Protein AF-0000000076604082 (afdb_homodimer)

Structure (mmCIF, N/CA/C/O backbone):
data_AF-0000000076604082-model_v1
#
loop_
_entity.id
_entity.type
_entity.pdbx_description
1 polymer 'Transcriptional regulator'
#
loop_
_atom_site.group_PDB
_atom_site.id
_atom_site.type_symbol
_atom_site.label_atom_id
_atom_site.label_alt_id
_atom_site.label_comp_id
_atom_site.label_asym_id
_atom_site.label_entity_id
_atom_site.label_seq_id
_atom_site.pdbx_PDB_ins_code
_atom_site.Cartn_x
_atom_site.Cartn_y
_atom_site.Cartn_z
_atom_site.occupancy
_atom_site.B_iso_or_equiv
_atom_site.auth_seq_id
_atom_site.auth_comp_id
_atom_site.auth_asym_id
_atom_site.auth_atom_id
_atom_site.pdbx_PDB_model_num
ATOM 1 N N . MET A 1 1 ? -18.203 4.098 14.5 1 36.78 1 MET A N 1
ATOM 2 C CA . MET A 1 1 ? -16.797 4.207 14.117 1 36.78 1 MET A CA 1
ATOM 3 C C . MET A 1 1 ? -16.672 4.688 12.68 1 36.78 1 MET A C 1
ATOM 5 O O . MET A 1 1 ? -17.234 4.09 11.766 1 36.78 1 MET A O 1
ATOM 9 N N . SER A 1 2 ? -16.453 6.043 12.383 1 51.03 2 SER A N 1
ATOM 10 C CA . SER A 1 2 ? -16.828 6.836 11.211 1 51.03 2 SER A CA 1
ATOM 11 C C . SER A 1 2 ? -16.391 6.156 9.922 1 51.03 2 SER A C 1
ATOM 13 O O . SER A 1 2 ? -15.391 5.441 9.891 1 51.03 2 SER A O 1
ATOM 15 N N . GLU A 1 3 ? -17.406 5.832 9.008 1 54.16 3 GLU A N 1
ATOM 16 C CA . GLU A 1 3 ? -17.312 5.27 7.664 1 54.16 3 GLU A CA 1
ATOM 17 C C . GLU A 1 3 ? -15.977 5.602 7.02 1 54.16 3 GLU A C 1
ATOM 19 O O . GLU A 1 3 ? -15.367 4.75 6.363 1 54.16 3 GLU A O 1
ATOM 24 N N . SER A 1 4 ? -15.43 6.766 7.344 1 60.53 4 SER A N 1
ATOM 25 C CA . SER A 1 4 ? -14.188 7.238 6.75 1 60.53 4 SER A CA 1
ATOM 26 C C . SER A 1 4 ? -12.984 6.52 7.34 1 60.53 4 SER A C 1
ATOM 28 O O . SER A 1 4 ? -12.078 6.113 6.609 1 60.53 4 SER A O 1
ATOM 30 N N . LEU A 1 5 ? -13.102 6.188 8.664 1 64.19 5 LEU A N 1
ATOM 31 C CA . LEU A 1 5 ? -11.992 5.543 9.359 1 64.19 5 LEU A CA 1
ATOM 32 C C . LEU A 1 5 ? -11.883 4.074 8.953 1 64.19 5 LEU A C 1
ATOM 34 O O . LEU A 1 5 ? -10.773 3.541 8.844 1 64.19 5 LEU A O 1
ATOM 38 N N . ASP A 1 6 ? -13.023 3.584 8.641 1 75.88 6 ASP A N 1
ATOM 39 C CA . ASP A 1 6 ? -13.031 2.184 8.234 1 75.88 6 ASP A CA 1
ATOM 40 C C . ASP A 1 6 ? -12.359 1.998 6.879 1 75.88 6 ASP A C 1
ATOM 42 O O . ASP A 1 6 ? -11.664 1.006 6.656 1 75.88 6 ASP A O 1
ATOM 46 N N . HIS A 1 7 ? -12.461 3.055 6.16 1 87.5 7 HIS A N 1
ATOM 47 C CA . HIS A 1 7 ? -11.852 2.98 4.832 1 87.5 7 HIS A CA 1
ATOM 48 C C . HIS A 1 7 ? -10.336 3.105 4.914 1 87.5 7 HIS A C 1
ATOM 50 O O . HIS A 1 7 ? -9.609 2.414 4.191 1 87.5 7 HIS A O 1
ATOM 56 N N . ILE A 1 8 ? -9.93 3.873 5.918 1 91.56 8 ILE A N 1
ATOM 57 C CA . ILE A 1 8 ? -8.492 4.043 6.094 1 91.56 8 ILE A CA 1
ATOM 58 C C . ILE A 1 8 ? -7.883 2.76 6.652 1 91.56 8 ILE A C 1
ATOM 60 O O . ILE A 1 8 ? -6.844 2.301 6.176 1 91.56 8 ILE A O 1
ATOM 64 N N . GLU A 1 9 ? -8.555 2.25 7.613 1 92.75 9 GLU A N 1
ATOM 65 C CA . GLU A 1 9 ? -8.078 1.021 8.234 1 92.75 9 GLU A CA 1
ATOM 66 C C . GLU A 1 9 ? -8.031 -0.124 7.227 1 92.75 9 GLU A C 1
ATOM 68 O O . GLU A 1 9 ? -7.055 -0.878 7.18 1 92.75 9 GLU A O 1
ATOM 73 N N . ASN A 1 10 ? -9.016 -0.205 6.477 1 92.69 10 ASN A N 1
ATOM 74 C CA . ASN A 1 10 ? -9.07 -1.255 5.465 1 92.69 10 ASN A CA 1
ATOM 75 C C . ASN A 1 10 ? -7.977 -1.083 4.414 1 92.69 10 ASN A C 1
ATOM 77 O O . ASN A 1 10 ? -7.359 -2.061 3.992 1 92.69 10 ASN A O 1
ATOM 81 N N . ALA A 1 11 ? -7.801 0.13 4.02 1 96.25 11 ALA A N 1
ATOM 82 C CA . ALA A 1 11 ? -6.727 0.41 3.07 1 96.25 11 ALA A CA 1
ATOM 83 C C . ALA A 1 11 ? -5.367 0.058 3.662 1 96.25 11 ALA A C 1
ATOM 85 O O . ALA A 1 11 ? -4.543 -0.581 3.002 1 96.25 11 ALA A O 1
ATOM 86 N N . ALA A 1 12 ? -5.207 0.389 4.934 1 96.94 12 ALA A N 1
ATOM 87 C CA . ALA A 1 12 ? -3.932 0.12 5.598 1 96.94 12 ALA A CA 1
ATOM 88 C C . ALA A 1 12 ? -3.664 -1.38 5.68 1 96.94 12 ALA A C 1
ATOM 90 O O . ALA A 1 12 ? -2.531 -1.826 5.48 1 96.94 12 ALA A O 1
ATOM 91 N N . ILE A 1 13 ? -4.652 -2.111 5.922 1 96.06 13 ILE A N 1
ATOM 92 C CA . ILE A 1 13 ? -4.543 -3.562 6.023 1 96.06 13 ILE A CA 1
ATOM 93 C C . ILE A 1 13 ? -4.133 -4.145 4.672 1 96.06 13 ILE A C 1
ATOM 95 O O . ILE A 1 13 ? -3.244 -4.996 4.598 1 96.06 13 ILE A O 1
ATOM 99 N N . THR A 1 14 ? -4.742 -3.674 3.639 1 97.25 14 THR A N 1
ATOM 100 C CA . THR A 1 14 ? -4.43 -4.121 2.285 1 97.25 14 THR A CA 1
ATOM 101 C C . THR A 1 14 ? -2.996 -3.746 1.911 1 97.25 14 THR A C 1
ATOM 103 O O . THR A 1 14 ? -2.244 -4.582 1.402 1 97.25 14 THR A O 1
ATOM 106 N N . LEU A 1 15 ? -2.66 -2.523 2.238 1 98.25 15 LEU A N 1
ATOM 107 C CA . LEU A 1 15 ? -1.312 -2.057 1.937 1 98.25 15 LEU A CA 1
ATOM 108 C C . LEU A 1 15 ? -0.271 -2.865 2.701 1 98.25 15 LEU A C 1
ATOM 110 O O . LEU A 1 15 ? 0.775 -3.217 2.152 1 98.25 15 LEU A O 1
ATOM 114 N N . LYS A 1 16 ? -0.586 -3.176 3.895 1 97.75 16 LYS A N 1
ATOM 115 C CA . LYS A 1 16 ? 0.319 -3.973 4.719 1 97.75 16 LYS A CA 1
ATOM 116 C C . LYS A 1 16 ? 0.535 -5.359 4.117 1 97.75 16 LYS A C 1
ATOM 118 O O . LYS A 1 16 ? 1.668 -5.84 4.043 1 97.75 16 LYS A O 1
ATOM 123 N N . ALA A 1 17 ? -0.48 -5.922 3.725 1 97.69 17 ALA A N 1
ATOM 124 C CA . ALA A 1 17 ? -0.393 -7.258 3.141 1 97.69 17 ALA A CA 1
ATOM 125 C C . ALA A 1 17 ? 0.443 -7.246 1.865 1 97.69 17 ALA A C 1
ATOM 127 O O . ALA A 1 17 ? 1.18 -8.195 1.589 1 97.69 17 ALA A O 1
ATOM 128 N N . LEU A 1 18 ? 0.359 -6.18 1.142 1 97.88 18 LEU A N 1
ATOM 129 C CA . LEU A 1 18 ? 0.968 -6.113 -0.183 1 97.88 18 LEU A CA 1
ATOM 130 C C . LEU A 1 18 ? 2.35 -5.469 -0.115 1 97.88 18 LEU A C 1
ATOM 132 O O . LEU A 1 18 ? 3.047 -5.379 -1.128 1 97.88 18 LEU A O 1
ATOM 136 N N . SER A 1 19 ? 2.74 -5.02 1.082 1 97.88 19 SER A N 1
ATOM 137 C CA . SER A 1 19 ? 4.035 -4.359 1.217 1 97.88 19 SER A CA 1
ATOM 138 C C . SER A 1 19 ? 5.176 -5.367 1.158 1 97.88 19 SER A C 1
ATOM 140 O O . SER A 1 19 ? 6.344 -4.984 1.062 1 97.88 19 SER A O 1
ATOM 142 N N . ASP A 1 20 ? 4.902 -6.594 1.204 1 97.31 20 ASP A N 1
ATOM 143 C CA . ASP A 1 20 ? 5.875 -7.66 0.996 1 97.31 20 ASP A CA 1
ATOM 144 C C . ASP A 1 20 ? 6.086 -7.93 -0.492 1 97.31 20 ASP A C 1
ATOM 146 O O . ASP A 1 20 ? 5.125 -8.141 -1.233 1 97.31 20 ASP A O 1
ATOM 150 N N . LYS A 1 21 ? 7.355 -7.953 -0.852 1 96.19 21 LYS A N 1
ATOM 151 C CA . LYS A 1 21 ? 7.672 -8.078 -2.271 1 96.19 21 LYS A CA 1
ATOM 152 C C . LYS A 1 21 ? 7.129 -9.383 -2.84 1 96.19 21 LYS A C 1
ATOM 154 O O . LYS A 1 21 ? 6.676 -9.43 -3.984 1 96.19 21 LYS A O 1
ATOM 159 N N . THR A 1 22 ? 7.207 -10.383 -2.111 1 96.81 22 THR A N 1
ATOM 160 C CA . THR A 1 22 ? 6.742 -11.688 -2.576 1 96.81 22 THR A CA 1
ATOM 161 C C . THR A 1 22 ? 5.23 -11.688 -2.764 1 96.81 22 THR A C 1
ATOM 163 O O . THR A 1 22 ? 4.727 -12.109 -3.809 1 96.81 22 THR A O 1
ATOM 166 N N . ARG A 1 23 ? 4.523 -11.188 -1.772 1 98.12 23 ARG A N 1
ATOM 167 C CA . ARG A 1 23 ? 3.068 -11.141 -1.871 1 98.12 23 ARG A CA 1
ATOM 168 C C . ARG A 1 23 ? 2.623 -10.211 -2.996 1 98.12 23 ARG A C 1
ATOM 170 O O . ARG A 1 23 ? 1.655 -10.5 -3.701 1 98.12 23 ARG A O 1
ATOM 177 N N . LEU A 1 24 ? 3.309 -9.148 -3.109 1 97.62 24 LEU A N 1
ATOM 178 C CA . LEU A 1 24 ? 2.994 -8.227 -4.199 1 97.62 24 LEU A CA 1
ATOM 179 C C . LEU A 1 24 ? 3.201 -8.898 -5.555 1 97.62 24 LEU A C 1
ATOM 181 O O . LEU A 1 24 ? 2.369 -8.758 -6.453 1 97.62 24 LEU A O 1
ATOM 185 N N . SER A 1 25 ? 4.27 -9.625 -5.68 1 97.12 25 SER A N 1
ATOM 186 C CA . SER A 1 25 ? 4.559 -10.344 -6.918 1 97.12 25 SER A CA 1
ATOM 187 C C . SER A 1 25 ? 3.527 -11.438 -7.176 1 97.12 25 SER A C 1
ATOM 189 O O . SER A 1 25 ? 3.104 -11.648 -8.312 1 97.12 25 SER A O 1
ATOM 191 N N . MET A 1 26 ? 3.137 -12.094 -6.145 1 97.12 26 MET A N 1
ATOM 192 C CA . MET A 1 26 ? 2.133 -13.148 -6.266 1 97.12 26 MET A CA 1
ATOM 193 C C . MET A 1 26 ? 0.82 -12.586 -6.809 1 97.12 26 MET A C 1
ATOM 195 O O . MET A 1 26 ? 0.227 -13.164 -7.723 1 97.12 26 MET A O 1
ATOM 199 N N . VAL A 1 27 ? 0.427 -11.469 -6.23 1 97.5 27 VAL A N 1
ATOM 200 C CA . VAL A 1 27 ? -0.845 -10.898 -6.664 1 97.5 27 VAL A CA 1
ATOM 201 C C . VAL A 1 27 ? -0.702 -10.328 -8.07 1 97.5 27 VAL A C 1
ATOM 203 O O . VAL A 1 27 ? -1.649 -10.359 -8.859 1 97.5 27 VAL A O 1
ATOM 206 N N . ALA A 1 28 ? 0.435 -9.82 -8.383 1 96.88 28 ALA A N 1
ATOM 207 C CA . ALA A 1 28 ? 0.686 -9.352 -9.742 1 96.88 2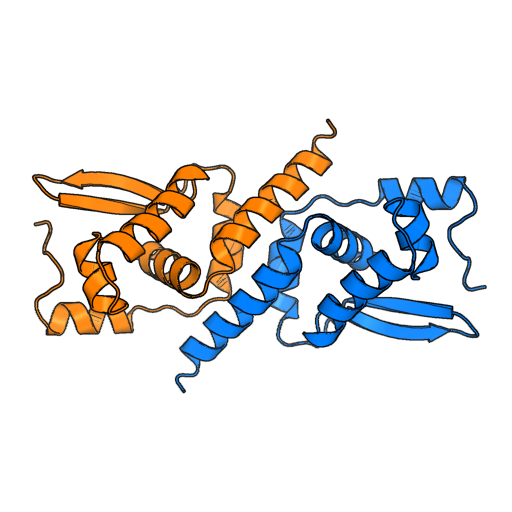8 ALA A CA 1
ATOM 208 C C . ALA A 1 28 ? 0.524 -10.484 -10.75 1 96.88 28 ALA A C 1
ATOM 210 O O . ALA A 1 28 ? -0.074 -10.305 -11.812 1 96.88 28 ALA A O 1
ATOM 211 N N . LEU A 1 29 ? 1.025 -11.594 -10.422 1 96.12 29 LEU A N 1
ATOM 212 C CA . LEU A 1 29 ? 0.9 -12.766 -11.281 1 96.12 29 LEU A CA 1
ATOM 213 C C . LEU A 1 29 ? -0.556 -13.195 -11.406 1 96.12 29 LEU A C 1
ATOM 215 O O . LEU A 1 29 ? -1.023 -13.523 -12.5 1 96.12 29 LEU A O 1
ATOM 219 N N . MET A 1 30 ? -1.265 -13.117 -10.352 1 96.38 30 MET A N 1
ATOM 220 C CA . MET A 1 30 ? -2.639 -13.609 -10.297 1 96.38 30 MET A CA 1
ATOM 221 C C . MET A 1 30 ? -3.59 -12.633 -10.984 1 96.38 30 MET A C 1
ATOM 223 O O . MET A 1 30 ? -4.77 -12.93 -11.172 1 96.38 30 MET A O 1
ATOM 227 N N . GLN A 1 31 ? -3.074 -11.445 -11.273 1 94.75 31 GLN A N 1
ATOM 228 C CA . GLN A 1 31 ? -3.881 -10.508 -12.055 1 94.75 31 GLN A CA 1
ATOM 229 C C . GLN A 1 31 ? -4.285 -11.117 -13.391 1 94.75 31 GLN A C 1
ATOM 231 O O . GLN A 1 31 ? -5.371 -10.836 -13.906 1 94.75 31 GLN A O 1
ATOM 236 N N . HIS A 1 32 ? -3.439 -12.016 -13.891 1 93.69 32 HIS A N 1
ATOM 237 C CA . HIS A 1 32 ? -3.682 -12.516 -15.242 1 93.69 32 HIS A CA 1
ATOM 238 C C . HIS A 1 32 ? -3.693 -14.039 -15.266 1 93.69 32 HIS A C 1
ATOM 240 O O . HIS A 1 32 ? -3.924 -14.648 -16.312 1 93.69 32 HIS A O 1
ATOM 246 N N . HIS A 1 33 ? -3.471 -14.609 -14.156 1 93.5 33 HIS A N 1
ATOM 247 C CA . HIS A 1 33 ? -3.363 -16.062 -14.117 1 93.5 33 HIS A CA 1
ATOM 248 C C . HIS A 1 33 ? -3.986 -16.625 -12.844 1 93.5 33 HIS A C 1
ATOM 250 O O . HIS A 1 33 ? -4.086 -15.93 -11.828 1 93.5 33 HIS A O 1
ATOM 256 N N . GLU A 1 34 ? -4.469 -17.812 -12.969 1 94.38 34 GLU A N 1
ATOM 257 C CA . GLU A 1 34 ? -4.691 -18.656 -11.789 1 94.38 34 GLU A CA 1
ATOM 258 C C . GLU A 1 34 ? -3.469 -19.516 -11.484 1 94.38 34 GLU A C 1
ATOM 260 O O . GLU A 1 34 ? -2.822 -20.031 -12.398 1 94.38 34 GLU A O 1
ATOM 265 N N . CYS A 1 35 ? -3.143 -19.578 -10.172 1 94.31 35 CYS A N 1
ATOM 266 C CA . CYS A 1 35 ? -1.888 -20.234 -9.844 1 94.31 35 CYS A CA 1
ATOM 267 C C . CYS A 1 35 ? -2.072 -21.203 -8.672 1 94.31 35 CYS A C 1
ATOM 269 O O . CYS A 1 35 ? -2.898 -20.969 -7.793 1 94.31 35 CYS A O 1
ATOM 271 N N . CYS A 1 36 ? -1.299 -22.281 -8.727 1 92.94 36 CYS A N 1
ATOM 272 C CA . CYS A 1 36 ? -1.289 -23.188 -7.59 1 92.94 36 CYS A CA 1
ATOM 273 C C . CYS A 1 36 ? -0.047 -22.969 -6.73 1 92.94 36 CYS A C 1
ATOM 275 O O . CYS A 1 36 ? 0.897 -22.297 -7.156 1 92.94 36 CYS A O 1
ATOM 277 N N . VAL A 1 37 ? -0.072 -23.547 -5.551 1 93.88 37 VAL A N 1
ATOM 278 C CA . VAL A 1 37 ? 1.009 -23.375 -4.586 1 93.88 37 VAL A CA 1
ATOM 279 C C . VAL A 1 37 ? 2.328 -23.828 -5.199 1 93.88 37 VAL A C 1
ATOM 281 O O . VAL A 1 37 ? 3.357 -23.172 -5.047 1 93.88 37 VAL A O 1
ATOM 284 N N . CYS A 1 38 ? 2.332 -24.938 -5.941 1 91.69 38 CYS A N 1
ATOM 285 C CA . CYS A 1 38 ? 3.551 -25.516 -6.5 1 91.69 38 CYS A CA 1
ATOM 286 C C . CYS A 1 38 ? 4.184 -24.578 -7.52 1 91.69 38 CYS A C 1
ATOM 288 O O . CYS A 1 38 ? 5.41 -24.516 -7.641 1 91.69 38 CYS A O 1
ATOM 290 N N . GLU A 1 39 ? 3.357 -23.891 -8.273 1 93.31 39 GLU A N 1
ATOM 291 C CA . GLU A 1 39 ? 3.883 -22.922 -9.227 1 93.31 39 GLU A CA 1
ATOM 292 C C . GLU A 1 39 ? 4.605 -21.781 -8.516 1 93.31 39 GLU A C 1
ATOM 294 O O . GLU A 1 39 ? 5.68 -21.359 -8.953 1 93.31 39 GLU A O 1
ATOM 299 N N . PHE A 1 40 ? 4.051 -21.328 -7.426 1 95.38 40 PHE A N 1
ATOM 300 C CA . PHE A 1 40 ? 4.68 -20.25 -6.672 1 95.38 40 PHE A CA 1
ATOM 301 C C . PHE A 1 40 ? 5.996 -20.703 -6.059 1 95.38 40 PHE A C 1
ATOM 303 O O . PHE A 1 40 ? 6.969 -19.953 -6.012 1 95.38 40 PHE A O 1
ATOM 310 N N . VAL A 1 41 ? 6.039 -21.938 -5.57 1 95.38 41 VAL A N 1
ATOM 311 C CA . VAL A 1 41 ? 7.254 -22.516 -4.996 1 95.38 41 VAL A CA 1
ATOM 312 C C . VAL A 1 41 ? 8.375 -22.469 -6.031 1 95.38 41 VAL A C 1
ATOM 314 O O . VAL A 1 41 ? 9.508 -22.078 -5.719 1 95.38 41 VAL A O 1
ATOM 317 N N . GLU A 1 42 ? 8.016 -22.828 -7.23 1 93.5 42 GLU A N 1
ATOM 318 C CA . GLU A 1 42 ? 9 -22.859 -8.305 1 93.5 42 GLU A CA 1
ATOM 319 C C . GLU A 1 42 ? 9.414 -21.453 -8.719 1 93.5 42 GLU A C 1
ATOM 321 O O . GLU A 1 42 ? 10.594 -21.188 -8.945 1 93.5 42 GLU A O 1
ATOM 326 N N . ILE A 1 43 ? 8.453 -20.594 -8.844 1 93.44 43 ILE A N 1
ATOM 327 C CA . ILE A 1 43 ? 8.695 -19.234 -9.328 1 93.44 43 ILE A CA 1
ATOM 328 C C . ILE A 1 43 ? 9.555 -18.469 -8.328 1 93.44 43 ILE A C 1
ATOM 330 O O . ILE A 1 43 ? 10.492 -17.766 -8.711 1 93.44 43 ILE A O 1
ATOM 334 N N . PHE A 1 44 ? 9.266 -18.609 -7.027 1 95.19 44 PHE A N 1
ATOM 335 C CA . PHE A 1 44 ? 9.898 -17.766 -6.023 1 95.19 44 PHE A CA 1
ATOM 336 C C . PHE A 1 44 ? 11.016 -18.516 -5.312 1 95.19 44 PHE A C 1
ATOM 338 O O . PHE A 1 44 ? 11.727 -17.938 -4.48 1 95.19 44 PHE A O 1
ATOM 345 N N . LYS A 1 45 ? 11.172 -19.766 -5.625 1 95.75 45 LYS A N 1
ATOM 346 C CA . LYS A 1 45 ? 12.227 -20.594 -5.047 1 95.75 45 LYS A CA 1
ATOM 347 C C . LYS A 1 45 ? 12.18 -20.562 -3.521 1 95.75 45 LYS A C 1
ATOM 349 O O . LYS A 1 45 ? 13.203 -20.375 -2.869 1 95.75 45 LYS A O 1
ATOM 354 N N . MET A 1 46 ? 11.008 -20.641 -3.027 1 96.94 46 MET A N 1
ATOM 355 C CA . MET A 1 46 ? 10.734 -20.688 -1.593 1 96.94 46 MET A CA 1
ATOM 356 C C . MET A 1 46 ? 10.102 -22.016 -1.199 1 96.94 46 MET A C 1
ATOM 358 O O . MET A 1 46 ? 9.594 -22.734 -2.055 1 96.94 46 MET A O 1
ATOM 362 N N . SER A 1 47 ? 10.164 -22.297 0.076 1 97.31 47 SER A N 1
ATOM 363 C CA . SER A 1 47 ? 9.547 -23.531 0.551 1 97.31 47 SER A CA 1
ATOM 364 C C . SER A 1 47 ? 8.031 -23.453 0.446 1 97.31 47 SER A C 1
ATOM 366 O O . SER A 1 47 ? 7.449 -22.375 0.432 1 97.31 47 SER A O 1
ATOM 368 N N . GLN A 1 48 ? 7.426 -24.609 0.379 1 96 48 GLN A N 1
ATOM 369 C CA . GLN A 1 48 ? 5.969 -24.688 0.31 1 96 48 GLN A CA 1
ATOM 370 C C . GLN A 1 48 ? 5.324 -24.094 1.553 1 96 48 GLN A C 1
ATOM 372 O O . GLN A 1 48 ? 4.344 -23.344 1.452 1 96 48 GLN A O 1
ATOM 377 N N . PRO A 1 49 ? 5.863 -24.391 2.723 1 97.69 49 PRO A N 1
ATOM 378 C CA . PRO A 1 49 ? 5.27 -23.75 3.9 1 97.69 49 PRO A CA 1
ATOM 379 C C . PRO A 1 49 ? 5.324 -22.219 3.832 1 97.69 49 PRO A C 1
ATOM 381 O O . PRO A 1 49 ? 4.367 -21.547 4.223 1 97.69 49 PRO A O 1
ATOM 384 N N . SER A 1 50 ? 6.41 -21.656 3.393 1 97.81 50 SER A N 1
ATOM 385 C CA . SER A 1 50 ? 6.559 -20.203 3.266 1 97.81 50 SER A CA 1
ATOM 386 C C . SER A 1 50 ? 5.547 -19.625 2.283 1 97.81 50 SER A C 1
ATOM 388 O O . SER A 1 50 ? 4.871 -18.641 2.584 1 97.81 50 SER A O 1
ATOM 390 N N . ILE A 1 51 ? 5.441 -20.234 1.184 1 97.75 51 ILE A N 1
ATOM 391 C CA . ILE A 1 51 ? 4.492 -19.812 0.162 1 97.75 51 ILE A CA 1
ATOM 392 C C . ILE A 1 51 ? 3.068 -19.906 0.71 1 97.75 51 ILE A C 1
ATOM 394 O O . ILE A 1 51 ? 2.262 -18.984 0.515 1 97.75 51 ILE A O 1
ATOM 398 N N . SER A 1 52 ? 2.764 -20.984 1.37 1 97 52 SER A N 1
ATOM 399 C CA . SER A 1 52 ? 1.436 -21.172 1.943 1 97 52 SER A CA 1
ATOM 400 C C . SER A 1 52 ? 1.11 -20.062 2.953 1 97 52 SER A C 1
ATOM 402 O O . SER A 1 52 ? -0.029 -19.609 3.025 1 97 52 SER A O 1
ATOM 404 N N . GLN A 1 53 ? 2.078 -19.719 3.66 1 97.81 53 GLN A N 1
ATOM 405 C CA . GLN A 1 53 ? 1.897 -18.656 4.641 1 97.81 53 GLN A CA 1
ATOM 406 C C . GLN A 1 53 ? 1.543 -17.328 3.957 1 97.81 53 GLN A C 1
ATOM 408 O O . GLN A 1 53 ? 0.646 -16.609 4.406 1 97.81 53 GLN A O 1
ATOM 413 N N . HIS A 1 54 ? 2.275 -16.953 2.91 1 98.38 54 HIS A N 1
ATOM 414 C CA . HIS A 1 54 ? 1.968 -15.758 2.141 1 98.38 54 HIS A CA 1
ATOM 415 C C . HIS A 1 54 ? 0.544 -15.797 1.598 1 98.38 54 HIS A C 1
ATOM 417 O O . HIS A 1 54 ? -0.199 -14.82 1.712 1 98.38 54 HIS A O 1
ATOM 423 N N . LEU A 1 55 ? 0.205 -16.922 1.041 1 98 55 LEU A N 1
ATOM 424 C CA . LEU A 1 55 ? -1.115 -17.078 0.442 1 98 55 LEU A CA 1
ATOM 425 C C . LEU A 1 55 ? -2.207 -17.016 1.504 1 98 55 LEU A C 1
ATOM 427 O O . LEU A 1 55 ? -3.27 -16.438 1.269 1 98 55 LEU A O 1
ATOM 431 N N . ARG A 1 56 ? -1.938 -17.609 2.609 1 97.88 56 ARG A N 1
ATOM 432 C CA . ARG A 1 56 ? -2.891 -17.547 3.713 1 97.88 56 ARG A CA 1
ATOM 433 C C . ARG A 1 56 ? -3.125 -16.094 4.145 1 97.88 56 ARG A C 1
ATOM 435 O O . ARG A 1 56 ? -4.266 -15.688 4.371 1 97.88 56 ARG A O 1
ATOM 442 N N . LYS A 1 57 ? -2.139 -15.328 4.27 1 98 57 LYS A N 1
ATOM 443 C CA . LYS A 1 57 ? -2.242 -13.922 4.66 1 98 57 LYS A CA 1
ATOM 444 C C . LYS A 1 57 ? -3.1 -13.141 3.666 1 98 57 LYS A C 1
ATOM 446 O O . LYS A 1 57 ? -3.91 -12.305 4.062 1 98 57 LYS A O 1
ATOM 451 N N . LEU A 1 58 ? -2.914 -13.391 2.393 1 98.19 58 LEU A N 1
ATOM 452 C CA . LEU A 1 58 ? -3.686 -12.734 1.343 1 98.19 58 LEU A CA 1
ATOM 453 C C . LEU A 1 58 ? -5.141 -13.18 1.378 1 98.19 58 LEU A C 1
ATOM 455 O O . LEU A 1 58 ? -6.051 -12.367 1.202 1 98.19 58 LEU A O 1
ATOM 459 N N . LYS A 1 59 ? -5.297 -14.453 1.634 1 97.56 59 LYS A N 1
ATOM 460 C CA . LYS A 1 59 ? -6.641 -15.023 1.684 1 97.56 59 LYS A CA 1
ATOM 461 C C . LYS A 1 59 ? -7.41 -14.508 2.898 1 97.56 59 LYS A C 1
ATOM 463 O O . LYS A 1 59 ? -8.594 -14.188 2.797 1 97.56 59 LYS A O 1
ATOM 468 N N . ASP A 1 60 ? -6.758 -14.391 4.023 1 97.12 60 ASP A N 1
ATOM 469 C CA . ASP A 1 60 ? -7.375 -13.984 5.285 1 97.12 60 ASP A CA 1
ATOM 470 C C . ASP A 1 60 ? -7.988 -12.594 5.176 1 97.12 60 ASP A C 1
ATOM 472 O O . ASP A 1 60 ? -9 -12.305 5.82 1 97.12 60 ASP A O 1
ATOM 476 N N . ILE A 1 61 ? -7.438 -11.758 4.355 1 96.06 61 ILE A N 1
ATOM 477 C CA . ILE A 1 61 ? -7.957 -10.398 4.266 1 96.06 61 ILE A CA 1
ATOM 478 C C . ILE A 1 61 ? -8.852 -10.266 3.035 1 96.06 61 ILE A C 1
ATOM 480 O O . ILE A 1 61 ? -9.281 -9.164 2.686 1 96.06 61 ILE A O 1
ATOM 484 N N . GLY A 1 62 ? -8.969 -11.32 2.303 1 96.5 62 GLY A N 1
ATOM 485 C CA . GLY A 1 62 ? -9.969 -11.383 1.25 1 96.5 62 GLY A CA 1
ATOM 486 C C . GLY A 1 62 ? -9.438 -10.961 -0.106 1 96.5 62 GLY A C 1
ATOM 487 O O . GLY A 1 62 ? -10.211 -10.695 -1.028 1 96.5 62 GLY A O 1
ATOM 488 N N . LEU A 1 63 ? -8.172 -10.867 -0.322 1 97.38 63 LEU A N 1
ATOM 489 C CA . LEU A 1 63 ? -7.605 -10.422 -1.589 1 97.38 63 LEU A CA 1
ATOM 490 C C . LEU A 1 63 ? -7.574 -11.555 -2.605 1 97.38 63 LEU A C 1
ATOM 492 O O . LEU A 1 63 ? -7.691 -11.32 -3.811 1 97.38 63 LEU A O 1
ATOM 496 N N . VAL A 1 64 ? -7.387 -12.789 -2.084 1 98 64 VAL A N 1
ATOM 497 C CA . VAL A 1 64 ? -7.324 -13.93 -2.984 1 98 64 VAL A CA 1
ATOM 498 C C . VAL A 1 64 ? -8.336 -14.992 -2.543 1 98 64 VAL A C 1
ATOM 500 O O . VAL A 1 64 ? -8.766 -15 -1.387 1 98 64 VAL A O 1
ATOM 503 N N . LYS A 1 65 ? -8.734 -15.742 -3.438 1 97.44 65 LYS A N 1
ATOM 504 C CA . LYS A 1 65 ? -9.617 -16.875 -3.17 1 97.44 65 LYS A CA 1
ATOM 505 C C . LYS A 1 65 ? -9 -18.188 -3.672 1 97.44 65 LYS A C 1
ATOM 507 O O . LYS A 1 65 ? -8.109 -18.172 -4.527 1 97.44 65 LYS A O 1
ATOM 512 N N . GLU A 1 66 ? -9.422 -19.219 -3.037 1 95.62 66 GLU A N 1
ATOM 513 C CA . GLU A 1 66 ? -8.953 -20.531 -3.426 1 95.62 66 GLU A CA 1
ATOM 514 C C . GLU A 1 66 ? -10.086 -21.391 -3.988 1 95.62 66 GLU A C 1
ATOM 516 O O . GLU A 1 66 ? -11.242 -21.25 -3.57 1 95.62 66 GLU A O 1
ATOM 521 N N . SER A 1 67 ? -9.812 -22.109 -5.008 1 94.38 67 SER A N 1
ATOM 522 C CA . SER A 1 67 ? -10.734 -23.078 -5.586 1 94.38 67 SER A CA 1
ATOM 523 C C . SER A 1 67 ? -10.047 -24.422 -5.801 1 94.38 67 SER A C 1
ATOM 525 O O . SER A 1 67 ? -8.828 -24.484 -5.953 1 94.38 67 SER A O 1
ATOM 527 N N . ARG A 1 68 ? -10.906 -25.438 -5.738 1 92.5 68 ARG A N 1
ATOM 528 C CA . ARG A 1 68 ? -10.367 -26.781 -5.918 1 92.5 68 ARG A CA 1
ATOM 529 C C . ARG A 1 68 ? -10.641 -27.297 -7.324 1 92.5 68 ARG A C 1
ATOM 531 O O . ARG A 1 68 ? -11.758 -27.172 -7.832 1 92.5 68 ARG A O 1
ATOM 538 N N . ARG A 1 69 ? -9.594 -27.719 -7.902 1 87.88 69 ARG A N 1
ATOM 539 C CA . ARG A 1 69 ? -9.656 -28.406 -9.188 1 87.88 69 ARG A CA 1
ATOM 540 C C . ARG A 1 69 ? -8.992 -29.781 -9.117 1 87.88 69 ARG A C 1
ATOM 542 O O . ARG A 1 69 ? -7.777 -29.891 -9.281 1 87.88 69 ARG A O 1
ATOM 549 N N . GLY A 1 70 ? -9.961 -30.797 -9.008 1 88.06 70 GLY A N 1
ATOM 550 C CA . GLY A 1 70 ? -9.375 -32.094 -8.734 1 88.06 70 GLY A CA 1
ATOM 551 C C . GLY A 1 70 ? -8.594 -32.125 -7.43 1 88.06 70 GLY A C 1
ATOM 552 O O . GLY A 1 70 ? -9.141 -31.828 -6.367 1 88.06 70 GLY A O 1
ATOM 553 N N . GLN A 1 71 ? -7.355 -32.5 -7.504 1 85.5 71 GLN A N 1
ATOM 554 C CA . GLN A 1 71 ? -6.523 -32.562 -6.309 1 85.5 71 GLN A CA 1
ATOM 555 C C . GLN A 1 71 ? -5.762 -31.266 -6.07 1 85.5 71 GLN A C 1
ATOM 557 O O . GLN A 1 71 ? -5.051 -31.141 -5.074 1 85.5 71 GLN A O 1
ATOM 562 N N . TRP A 1 72 ? -5.953 -30.328 -6.93 1 88.12 72 TRP A N 1
ATOM 563 C CA . TRP A 1 72 ? -5.145 -29.109 -6.871 1 88.12 72 TRP A CA 1
ATOM 564 C C . TRP A 1 72 ? -5.949 -27.953 -6.281 1 88.12 72 TRP A C 1
ATOM 566 O O . TRP A 1 72 ? -7.141 -27.812 -6.562 1 88.12 72 TRP A O 1
ATOM 576 N N . ILE A 1 73 ? -5.223 -27.25 -5.492 1 92.44 73 ILE A N 1
ATOM 577 C CA . ILE A 1 73 ? -5.777 -26 -4.984 1 92.44 73 ILE A CA 1
ATOM 578 C C . ILE A 1 73 ? -5.293 -24.828 -5.836 1 92.44 73 ILE A C 1
ATOM 580 O O . ILE A 1 73 ? -4.086 -24.609 -5.973 1 92.44 73 ILE A O 1
ATOM 584 N N . ILE A 1 74 ? -6.285 -24.094 -6.395 1 95.25 74 ILE A N 1
ATOM 585 C CA . ILE A 1 74 ? -5.977 -23.016 -7.32 1 95.25 74 ILE A CA 1
ATOM 586 C C . ILE A 1 74 ? -6.32 -21.672 -6.68 1 95.25 74 ILE A C 1
ATOM 588 O O . ILE A 1 74 ? -7.383 -21.516 -6.066 1 95.25 74 ILE A O 1
ATOM 592 N N . TYR A 1 75 ? -5.359 -20.734 -6.824 1 97.06 75 TYR A N 1
ATOM 593 C CA . TYR A 1 75 ? -5.551 -19.406 -6.27 1 97.06 75 TYR A CA 1
ATOM 594 C C . TYR A 1 75 ? -5.785 -18.375 -7.375 1 97.06 75 TYR A C 1
ATOM 596 O O . TYR A 1 75 ? -5.164 -18.453 -8.438 1 97.06 75 TYR A O 1
ATOM 604 N N . SER A 1 76 ? -6.652 -17.453 -7.07 1 97.38 76 SER A N 1
ATOM 605 C CA . SER A 1 76 ? -6.941 -16.312 -7.949 1 97.38 76 SER A CA 1
ATOM 606 C C . SER A 1 76 ? -7.316 -15.078 -7.152 1 97.38 76 SER A C 1
ATOM 608 O O . SER A 1 76 ? -7.551 -15.156 -5.945 1 97.38 76 SER A O 1
ATOM 610 N N . LEU A 1 77 ? -7.316 -13.914 -7.824 1 97.62 77 LEU A N 1
ATOM 611 C CA . LEU A 1 77 ? -7.734 -12.688 -7.145 1 97.62 77 LEU A CA 1
ATOM 612 C C . LEU A 1 77 ? -9.227 -12.719 -6.84 1 97.62 77 LEU A C 1
ATOM 614 O O . LEU A 1 77 ? -10.016 -13.258 -7.621 1 97.62 77 LEU A O 1
ATOM 618 N N . ASN A 1 78 ? -9.523 -12.234 -5.707 1 97.5 78 ASN A N 1
ATOM 619 C CA . ASN A 1 78 ? -10.922 -12.078 -5.336 1 97.5 78 ASN A CA 1
ATOM 620 C C . ASN A 1 78 ? -11.492 -10.758 -5.848 1 97.5 78 ASN A C 1
ATOM 622 O O . ASN A 1 78 ? -11.492 -9.758 -5.133 1 97.5 78 ASN A O 1
ATOM 626 N N . ASP A 1 79 ? -12.094 -10.75 -7.008 1 94.75 79 ASP A N 1
ATOM 627 C CA . ASP A 1 79 ? -12.508 -9.523 -7.68 1 94.75 79 ASP A CA 1
ATOM 628 C C . ASP A 1 79 ? -13.859 -9.039 -7.172 1 94.75 79 ASP A C 1
ATOM 630 O O . ASP A 1 79 ? -14.375 -8.016 -7.621 1 94.75 79 ASP A O 1
ATOM 634 N N . GLN A 1 80 ? -14.414 -9.734 -6.219 1 94.94 80 GLN A N 1
ATOM 635 C CA . GLN A 1 80 ? -15.703 -9.352 -5.648 1 94.94 80 GLN A CA 1
ATOM 636 C C . GLN A 1 80 ? -15.531 -8.703 -4.281 1 94.94 80 GLN A C 1
ATOM 638 O O . GLN A 1 80 ? -16.5 -8.234 -3.682 1 94.94 80 GLN A O 1
ATOM 643 N N . HIS A 1 81 ? -14.359 -8.703 -3.857 1 93.31 81 HIS A N 1
ATOM 644 C CA . HIS A 1 81 ? -14.086 -8.172 -2.525 1 93.31 81 HIS A CA 1
ATOM 645 C C . HIS A 1 81 ? -13.984 -6.652 -2.547 1 93.31 81 HIS A C 1
ATOM 647 O O . HIS A 1 81 ? -13.578 -6.066 -3.555 1 93.31 81 HIS A O 1
ATOM 653 N N . ASP A 1 82 ? -14.312 -6.016 -1.416 1 92.94 82 ASP A N 1
ATOM 654 C CA . ASP A 1 82 ? -14.32 -4.562 -1.277 1 92.94 82 ASP A CA 1
ATOM 655 C C . ASP A 1 82 ? -12.93 -3.977 -1.492 1 92.94 82 ASP A C 1
ATOM 657 O O . ASP A 1 82 ? -12.789 -2.805 -1.85 1 92.94 82 ASP A O 1
ATOM 661 N N . HIS A 1 83 ? -11.914 -4.824 -1.346 1 92.94 83 HIS A N 1
ATOM 662 C CA . HIS A 1 83 ? -10.539 -4.352 -1.462 1 92.94 83 HIS A CA 1
ATOM 663 C C . HIS A 1 83 ? -10.062 -4.383 -2.91 1 92.94 83 HIS A C 1
ATOM 665 O O . HIS A 1 83 ? -9 -3.842 -3.234 1 92.94 83 HIS A O 1
ATOM 671 N N . TYR A 1 84 ? -10.867 -4.934 -3.75 1 95.81 84 TYR A N 1
ATOM 672 C CA . TYR A 1 84 ? -10.398 -5.223 -5.102 1 95.81 84 TYR A CA 1
ATOM 673 C C . TYR A 1 84 ? -10.102 -3.936 -5.863 1 95.81 84 TYR A C 1
ATOM 675 O O . TYR A 1 84 ? -9.102 -3.848 -6.582 1 95.81 84 TYR A O 1
ATOM 683 N N . PRO A 1 85 ? -10.906 -2.908 -5.707 1 96.19 85 PRO A N 1
ATOM 684 C CA . PRO A 1 85 ? -10.586 -1.682 -6.441 1 96.19 85 PRO A CA 1
ATOM 685 C C . PRO A 1 85 ? -9.234 -1.094 -6.047 1 96.19 85 PRO A C 1
ATOM 687 O O . PRO A 1 85 ? -8.477 -0.64 -6.91 1 96.19 85 PRO A O 1
ATOM 690 N N . LEU A 1 86 ? -8.914 -1.072 -4.801 1 96.81 86 LEU A N 1
ATOM 691 C CA . LEU A 1 86 ? -7.609 -0.606 -4.336 1 96.81 86 LEU A CA 1
ATOM 692 C C . LEU A 1 86 ? -6.492 -1.506 -4.855 1 96.81 86 LEU A C 1
ATOM 694 O O . LEU A 1 86 ? -5.477 -1.016 -5.352 1 96.81 86 LEU A O 1
ATOM 698 N N . LEU A 1 87 ? -6.695 -2.777 -4.77 1 97.12 87 LEU A N 1
ATOM 699 C CA . LEU A 1 87 ? -5.727 -3.74 -5.281 1 97.12 87 LEU A CA 1
ATOM 700 C C . LEU A 1 87 ? -5.438 -3.486 -6.754 1 97.12 87 LEU A C 1
ATOM 702 O O . LEU A 1 87 ? -4.273 -3.445 -7.168 1 97.12 87 LEU A O 1
ATOM 706 N N . LYS A 1 88 ? -6.531 -3.328 -7.473 1 96.5 88 LYS A N 1
ATOM 707 C CA . LYS A 1 88 ? -6.406 -3.107 -8.914 1 96.5 88 LYS A CA 1
ATOM 708 C C . LYS A 1 88 ? -5.609 -1.841 -9.203 1 96.5 88 LYS A C 1
ATOM 710 O O . LYS A 1 88 ? -4.77 -1.825 -10.109 1 96.5 88 LYS A O 1
ATOM 715 N N . SER A 1 89 ? -5.875 -0.803 -8.492 1 96.81 89 SER A N 1
ATOM 716 C CA . SER A 1 89 ? -5.148 0.453 -8.656 1 96.81 89 SER A CA 1
ATOM 717 C C . SER A 1 89 ? -3.66 0.272 -8.375 1 96.81 89 SER A C 1
ATOM 719 O O . SER A 1 89 ? -2.816 0.791 -9.109 1 96.81 89 SER A O 1
ATOM 721 N N . ILE A 1 90 ? -3.344 -0.464 -7.363 1 96.62 90 ILE A N 1
ATOM 722 C CA . ILE A 1 90 ? -1.954 -0.719 -7 1 96.62 90 ILE A CA 1
ATOM 723 C C . ILE A 1 90 ? -1.271 -1.521 -8.102 1 96.62 90 ILE A C 1
ATOM 725 O O . ILE A 1 90 ? -0.163 -1.187 -8.531 1 96.62 90 ILE A O 1
ATOM 729 N N . LEU A 1 91 ? -1.967 -2.52 -8.617 1 95.94 91 LEU A N 1
ATOM 730 C CA . LEU A 1 91 ? -1.396 -3.434 -9.602 1 95.94 91 LEU A CA 1
ATOM 731 C C . LEU A 1 91 ? -1.147 -2.721 -10.93 1 95.94 91 LEU A C 1
ATOM 733 O O . LEU A 1 91 ? -0.329 -3.168 -11.734 1 95.94 91 LEU A O 1
ATOM 737 N N . SER A 1 92 ? -1.829 -1.633 -11.094 1 95.25 92 SER A N 1
ATOM 738 C CA . SER A 1 92 ? -1.623 -0.862 -12.312 1 95.25 92 SER A CA 1
ATOM 739 C C . SER A 1 92 ? -0.253 -0.192 -12.32 1 95.25 92 SER A C 1
ATOM 741 O O . SER A 1 92 ? 0.202 0.293 -13.359 1 95.25 92 SER A O 1
ATOM 743 N N . HIS A 1 93 ? 0.401 -0.203 -11.242 1 94.38 93 HIS A N 1
ATOM 744 C CA . HIS A 1 93 ? 1.713 0.427 -11.148 1 94.38 93 HIS A CA 1
ATOM 745 C C . HIS A 1 93 ? 2.812 -0.614 -10.969 1 94.38 93 HIS A C 1
ATOM 747 O O . HIS A 1 93 ? 3.955 -0.269 -10.656 1 94.38 93 HIS A O 1
ATOM 753 N N . VAL A 1 94 ? 2.498 -1.854 -11.07 1 93.5 94 VAL A N 1
ATOM 754 C CA . VAL A 1 94 ? 3.451 -2.955 -10.961 1 93.5 94 VAL A CA 1
ATOM 755 C C . VAL A 1 94 ? 3.582 -3.658 -12.305 1 93.5 94 VAL A C 1
ATOM 757 O O . VAL A 1 94 ? 2.596 -3.822 -13.031 1 93.5 94 VAL A O 1
ATOM 760 N N . PRO A 1 95 ? 4.781 -4.027 -12.633 1 90.44 95 PRO A N 1
ATOM 761 C CA . PRO A 1 95 ? 4.957 -4.656 -13.945 1 90.44 95 PRO A CA 1
ATOM 762 C C . PRO A 1 95 ? 4.273 -6.02 -14.039 1 90.44 95 PRO A C 1
ATOM 764 O O . PRO A 1 95 ? 4.047 -6.672 -13.016 1 90.44 95 PRO A O 1
ATOM 767 N N . ASN A 1 96 ? 3.975 -6.281 -15.32 1 88.06 96 ASN A N 1
ATOM 768 C CA . ASN A 1 96 ? 3.461 -7.617 -15.594 1 88.06 96 ASN A CA 1
ATOM 769 C C . ASN A 1 96 ? 4.562 -8.672 -15.508 1 88.06 96 ASN A C 1
ATOM 771 O O . ASN A 1 96 ? 5.594 -8.555 -16.172 1 88.06 96 ASN A O 1
ATOM 775 N N . LEU A 1 97 ? 4.355 -9.664 -14.711 1 90.19 97 LEU A N 1
ATOM 776 C CA . LEU A 1 97 ? 5.375 -10.68 -14.477 1 90.19 97 LEU A CA 1
ATOM 777 C C . LEU A 1 97 ? 5.105 -11.922 -15.32 1 90.19 97 LEU A C 1
ATOM 779 O O . LEU A 1 97 ? 5.312 -13.047 -14.859 1 90.19 97 LEU A O 1
ATOM 783 N N . GLN A 1 98 ? 4.648 -11.68 -16.5 1 89.12 98 GLN A N 1
ATOM 784 C CA . GLN A 1 98 ? 4.309 -12.789 -17.391 1 89.12 98 GLN A CA 1
ATOM 785 C C . GLN A 1 98 ? 5.531 -13.648 -17.688 1 89.12 98 GLN A C 1
ATOM 787 O O . GLN A 1 98 ? 5.406 -14.859 -17.906 1 89.12 98 GLN A O 1
ATOM 792 N N . GLU A 1 99 ? 6.66 -13.047 -17.719 1 89.06 99 GLU A N 1
ATOM 793 C CA . GLU A 1 99 ? 7.902 -13.75 -18.016 1 89.06 99 GLU A CA 1
ATOM 794 C C . GLU A 1 99 ? 8.125 -14.906 -17.047 1 89.06 99 GLU A C 1
ATOM 796 O O . GLU A 1 99 ? 8.656 -15.953 -17.438 1 89.06 99 GLU A O 1
ATOM 801 N N . LYS A 1 100 ? 7.809 -14.742 -15.828 1 88.25 100 LYS A N 1
ATOM 802 C CA . LYS A 1 100 ? 7.949 -15.797 -14.836 1 88.25 100 LYS A CA 1
ATOM 803 C C . LYS A 1 100 ? 7.055 -16.984 -15.164 1 88.25 100 LYS A C 1
ATOM 805 O O . LYS A 1 100 ? 7.445 -18.141 -14.961 1 88.25 100 LYS A O 1
ATOM 810 N N . MET A 1 101 ? 5.91 -16.672 -15.625 1 86.75 101 MET A N 1
ATOM 811 C CA . MET A 1 101 ? 4.98 -17.719 -16.016 1 86.75 101 MET A CA 1
ATOM 812 C C . MET A 1 101 ? 5.484 -18.453 -17.266 1 86.75 101 MET A C 1
ATOM 814 O O . MET A 1 101 ? 5.363 -19.672 -17.359 1 86.75 101 MET A O 1
ATOM 818 N N . ASP A 1 102 ? 6.016 -17.641 -18.141 1 88 102 ASP A N 1
ATOM 819 C CA . ASP A 1 102 ? 6.57 -18.219 -19.344 1 88 102 ASP A CA 1
ATOM 820 C C . ASP A 1 102 ? 7.711 -19.188 -19.031 1 88 102 ASP A C 1
ATOM 822 O O . ASP A 1 102 ? 7.809 -20.266 -19.609 1 88 102 ASP A O 1
ATOM 826 N N . GLU A 1 103 ? 8.492 -18.75 -18.125 1 87.06 103 GLU A N 1
ATOM 827 C CA . GLU A 1 103 ? 9.602 -19.594 -17.688 1 87.06 103 GLU A CA 1
ATOM 828 C C . GLU A 1 103 ? 9.109 -20.906 -17.078 1 87.06 103 GLU A C 1
ATOM 830 O O . GLU A 1 103 ? 9.695 -21.969 -17.297 1 87.06 103 GLU A O 1
ATOM 835 N N . LEU A 1 104 ? 8.133 -20.859 -16.344 1 85.81 104 LEU A N 1
ATOM 836 C CA . LEU A 1 104 ? 7.527 -22.047 -15.727 1 85.81 104 LEU A CA 1
ATOM 837 C C . LEU A 1 104 ? 6.988 -22.984 -16.797 1 85.81 104 LEU A C 1
ATOM 839 O O . LEU A 1 104 ? 7.125 -24.203 -16.688 1 85.81 104 LEU A O 1
ATOM 843 N N . GLU A 1 105 ? 6.375 -22.406 -17.75 1 83.62 105 GLU A N 1
ATOM 844 C CA . GLU A 1 105 ? 5.809 -23.188 -18.844 1 83.62 105 GLU A CA 1
ATOM 845 C C . GLU A 1 105 ? 6.898 -23.922 -19.625 1 83.62 105 GLU A C 1
ATOM 847 O O . GLU A 1 105 ? 6.73 -25.094 -19.984 1 83.62 105 GLU A O 1
ATOM 852 N N . VAL A 1 106 ? 7.945 -23.203 -19.906 1 83.31 106 VAL A N 1
ATOM 853 C CA . VAL A 1 106 ? 9.055 -23.797 -20.641 1 83.31 106 VAL A CA 1
ATOM 854 C C . VAL A 1 106 ? 9.641 -24.969 -19.844 1 83.31 106 VAL A C 1
ATOM 856 O O . VAL A 1 106 ? 10.039 -25.969 -20.422 1 83.31 106 VAL A O 1
ATOM 859 N N . LYS A 1 107 ? 9.633 -24.797 -18.547 1 83.12 107 LYS A N 1
ATOM 860 C CA . LYS A 1 107 ? 10.164 -25.844 -17.688 1 83.12 107 LYS A CA 1
ATOM 861 C C . LYS A 1 107 ? 9.164 -26.984 -17.531 1 83.12 107 LYS A C 1
ATOM 863 O O . LYS A 1 107 ? 9.484 -28.016 -16.938 1 83.12 107 LYS A O 1
ATOM 868 N N . GLY A 1 108 ? 8.031 -26.828 -18.109 1 74.44 108 GLY A N 1
ATOM 869 C CA . GLY A 1 108 ? 7.012 -27.859 -18.016 1 74.44 108 GLY A CA 1
ATOM 870 C C . GLY A 1 108 ? 6.363 -27.938 -16.656 1 74.44 108 GLY A C 1
ATOM 871 O O . GLY A 1 108 ? 5.867 -29 -16.266 1 74.44 108 GLY A O 1
ATOM 872 N N . LEU A 1 109 ? 6.527 -26.938 -15.891 1 70.31 109 LEU A N 1
ATOM 873 C CA . LEU A 1 109 ? 6.082 -26.984 -14.508 1 70.31 109 LEU A CA 1
ATOM 874 C C . LEU A 1 109 ? 4.758 -26.25 -14.336 1 70.31 109 LEU A C 1
ATOM 876 O O . LEU A 1 109 ? 4.23 -26.156 -13.227 1 70.31 109 LEU A O 1
ATOM 880 N N . ARG A 1 110 ? 4.352 -25.656 -15.414 1 65.31 110 ARG A N 1
ATOM 881 C CA . ARG A 1 110 ? 3.02 -25.062 -15.297 1 65.31 110 ARG A CA 1
ATOM 882 C C . ARG A 1 110 ? 1.96 -26.141 -15.102 1 65.31 110 ARG A C 1
ATOM 884 O O . ARG A 1 110 ? 1.901 -27.109 -15.867 1 65.31 110 ARG A O 1
ATOM 891 N N . ILE A 1 111 ? 1.746 -26.656 -13.875 1 61.56 111 ILE A N 1
ATOM 892 C CA . ILE A 1 111 ? 0.816 -27.734 -13.602 1 61.56 111 ILE A CA 1
ATOM 893 C C . ILE A 1 111 ? -0.431 -27.578 -14.469 1 61.56 111 ILE A C 1
ATOM 895 O O . ILE A 1 111 ? -1.11 -26.547 -14.406 1 61.56 111 ILE A O 1
ATOM 899 N N . SER A 1 112 ? -0.376 -28.047 -15.742 1 49.28 112 SER A N 1
ATOM 900 C CA . SER A 1 112 ? -1.629 -28.312 -16.453 1 49.28 112 SER A CA 1
ATOM 901 C C . SER A 1 112 ? -2.662 -28.938 -15.516 1 49.28 112 SER A C 1
ATOM 903 O O . SER A 1 112 ? -2.492 -30.078 -15.07 1 49.28 112 SER A O 1
ATOM 905 N N . CYS A 1 113 ? -3.123 -28.203 -14.547 1 45.16 113 CYS A N 1
ATOM 906 C CA . CYS A 1 113 ? -4.312 -28.781 -13.93 1 45.16 113 CYS A CA 1
ATOM 907 C C . CYS A 1 113 ? -5.168 -29.5 -14.961 1 45.16 113 CYS A C 1
ATOM 909 O O . CYS A 1 113 ? -6.05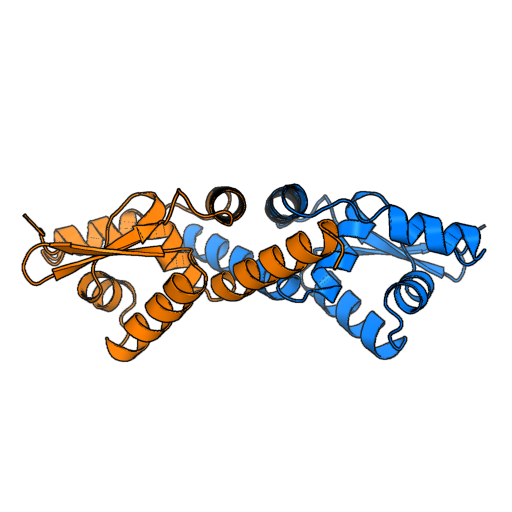9 -28.906 -15.562 1 45.16 113 CYS A O 1
ATOM 911 N N . LYS A 1 114 ? -4.539 -30.109 -15.945 1 37.78 114 LYS A N 1
ATOM 912 C CA . LYS A 1 114 ? -5.336 -31.078 -16.703 1 37.78 114 LYS A CA 1
ATOM 913 C C . LYS A 1 114 ? -5.777 -32.219 -15.805 1 37.78 114 LYS A C 1
ATOM 915 O O . LYS A 1 114 ? -5.039 -32.656 -14.914 1 37.78 114 LYS A O 1
ATOM 920 N N . MET B 1 1 ? 19.672 -5.5 -12.977 1 36.88 1 MET B N 1
ATOM 921 C CA . MET B 1 1 ? 18.594 -5.832 -12.039 1 36.88 1 MET B CA 1
ATOM 922 C C . MET B 1 1 ? 17.234 -5.418 -12.602 1 36.88 1 MET B C 1
ATOM 924 O O . MET B 1 1 ? 17.031 -4.254 -12.945 1 36.88 1 MET B O 1
ATOM 928 N N . SER B 1 2 ? 16.422 -6.328 -13.305 1 51.28 2 SER B N 1
ATOM 929 C CA . SER B 1 2 ? 15.445 -6.117 -14.359 1 51.28 2 SER B CA 1
ATOM 930 C C . SER B 1 2 ? 14.445 -5.031 -13.984 1 51.28 2 SER B C 1
ATOM 932 O O . SER B 1 2 ? 14.156 -4.832 -12.797 1 51.28 2 SER B O 1
ATOM 934 N N . GLU B 1 3 ? 14.391 -3.904 -14.82 1 54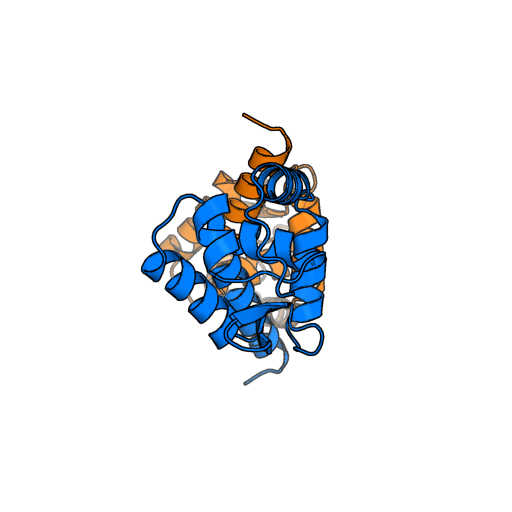.38 3 GLU B N 1
ATOM 935 C CA . GLU B 1 3 ? 13.484 -2.756 -14.781 1 54.38 3 GLU B CA 1
ATOM 936 C C . GLU B 1 3 ? 12.172 -3.113 -14.094 1 54.38 3 GLU B C 1
ATOM 938 O O . GLU B 1 3 ? 11.641 -2.328 -13.305 1 54.38 3 GLU B O 1
ATOM 943 N N . SER B 1 4 ? 11.727 -4.363 -14.25 1 60.97 4 SER B N 1
ATOM 944 C CA . SER B 1 4 ? 10.453 -4.82 -13.711 1 60.97 4 SER B CA 1
ATOM 945 C C . SER B 1 4 ? 10.531 -5.043 -12.211 1 60.97 4 SER B C 1
ATOM 947 O O . SER B 1 4 ? 9.633 -4.645 -11.469 1 60.97 4 SER B O 1
ATOM 949 N N . LEU B 1 5 ? 11.75 -5.512 -11.75 1 64.56 5 LEU B N 1
ATOM 950 C CA . LEU B 1 5 ? 11.938 -5.809 -10.336 1 64.56 5 LEU B CA 1
ATOM 951 C C . LEU B 1 5 ? 12.07 -4.527 -9.523 1 64.56 5 LEU B C 1
ATOM 953 O O . LEU B 1 5 ? 11.594 -4.453 -8.391 1 64.56 5 LEU B O 1
ATOM 957 N N . ASP B 1 6 ? 12.578 -3.572 -10.211 1 76.44 6 ASP B N 1
ATOM 958 C CA . ASP B 1 6 ? 12.758 -2.291 -9.539 1 76.44 6 ASP B CA 1
ATOM 959 C C . ASP B 1 6 ? 11.414 -1.622 -9.273 1 76.44 6 ASP B C 1
ATOM 961 O O . ASP B 1 6 ? 11.219 -1.005 -8.219 1 76.44 6 ASP B O 1
ATOM 965 N N . HIS B 1 7 ? 10.539 -1.964 -10.148 1 87.62 7 HIS B N 1
ATOM 966 C CA . HIS B 1 7 ? 9.219 -1.367 -9.992 1 87.62 7 HIS B CA 1
ATOM 967 C C . HIS B 1 7 ? 8.438 -2.039 -8.867 1 87.62 7 HIS B C 1
ATOM 969 O O . HIS B 1 7 ? 7.742 -1.369 -8.102 1 87.62 7 HIS B O 1
ATOM 975 N N . ILE B 1 8 ? 8.742 -3.324 -8.719 1 91.69 8 ILE B N 1
ATOM 976 C CA . ILE B 1 8 ? 8.07 -4.055 -7.652 1 91.69 8 ILE B CA 1
ATOM 977 C C . ILE B 1 8 ? 8.633 -3.631 -6.297 1 91.69 8 ILE B C 1
ATOM 979 O O . ILE B 1 8 ? 7.875 -3.385 -5.355 1 91.69 8 ILE B O 1
ATOM 983 N N . GLU B 1 9 ? 9.906 -3.562 -6.27 1 92.75 9 GLU B N 1
ATOM 984 C CA . GLU B 1 9 ? 10.57 -3.168 -5.027 1 92.75 9 GLU B CA 1
ATOM 985 C C . GLU B 1 9 ? 10.156 -1.76 -4.609 1 92.75 9 GLU B C 1
ATOM 987 O O . GLU B 1 9 ? 9.875 -1.514 -3.434 1 92.75 9 GLU B O 1
ATOM 992 N N . ASN B 1 10 ? 10.117 -0.918 -5.527 1 92.62 10 ASN B N 1
ATOM 993 C CA . ASN B 1 10 ? 9.719 0.46 -5.25 1 92.62 10 ASN B CA 1
ATOM 994 C C . ASN B 1 10 ? 8.273 0.547 -4.781 1 92.62 10 ASN B C 1
ATOM 996 O O . ASN B 1 10 ? 7.957 1.298 -3.857 1 92.62 10 ASN B O 1
ATOM 1000 N N . ALA B 1 11 ? 7.449 -0.196 -5.434 1 96.31 11 ALA B N 1
ATOM 1001 C CA . ALA B 1 11 ? 6.051 -0.239 -5.02 1 96.31 11 ALA B CA 1
ATOM 1002 C C . ALA B 1 11 ? 5.918 -0.791 -3.602 1 96.31 11 ALA B C 1
ATOM 1004 O O . ALA B 1 11 ? 5.195 -0.228 -2.775 1 96.31 11 ALA B O 1
ATOM 1005 N N . ALA B 1 12 ? 6.703 -1.818 -3.326 1 96.94 12 ALA B N 1
ATOM 1006 C CA . ALA B 1 12 ? 6.645 -2.441 -2.006 1 96.94 12 ALA B CA 1
ATOM 1007 C C . ALA B 1 12 ? 7.086 -1.466 -0.92 1 96.94 12 ALA B C 1
ATOM 1009 O O . ALA B 1 12 ? 6.492 -1.415 0.159 1 96.94 12 ALA B O 1
ATOM 1010 N N . ILE B 1 13 ? 8.055 -0.716 -1.204 1 96.06 13 ILE B N 1
ATOM 1011 C CA . ILE B 1 13 ? 8.578 0.269 -0.265 1 96.06 13 ILE B CA 1
ATOM 1012 C C . ILE B 1 13 ? 7.516 1.328 0.019 1 96.06 13 ILE B C 1
ATOM 1014 O O . ILE B 1 13 ? 7.289 1.695 1.175 1 96.06 13 ILE B O 1
ATOM 1018 N N . THR B 1 14 ? 6.875 1.781 -0.991 1 97.25 14 THR B N 1
ATOM 1019 C CA . THR B 1 14 ? 5.816 2.777 -0.858 1 97.25 14 THR B CA 1
ATOM 1020 C C . THR B 1 14 ? 4.641 2.213 -0.065 1 97.25 14 THR B C 1
ATOM 1022 O O . THR B 1 14 ? 4.141 2.861 0.857 1 97.25 14 THR B O 1
ATOM 1025 N N . LEU B 1 15 ? 4.293 0.995 -0.419 1 98.25 15 LEU B N 1
ATOM 1026 C CA . LEU B 1 15 ? 3.186 0.347 0.277 1 98.25 15 LEU B C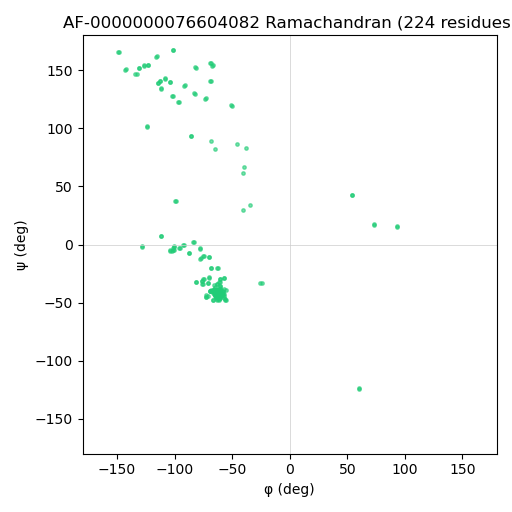A 1
ATOM 1027 C C . LEU B 1 15 ? 3.514 0.147 1.753 1 98.25 15 LEU B C 1
ATOM 1029 O O . LEU B 1 15 ? 2.66 0.36 2.617 1 98.25 15 LEU B O 1
ATOM 1033 N N . LYS B 1 16 ? 4.707 -0.187 2.012 1 97.75 16 LYS B N 1
ATOM 1034 C CA . LYS B 1 16 ? 5.145 -0.383 3.389 1 97.75 16 LYS B CA 1
ATOM 1035 C C . LYS B 1 16 ? 5.047 0.915 4.188 1 97.75 16 LYS B C 1
ATOM 1037 O O . LYS B 1 16 ? 4.562 0.917 5.32 1 97.75 16 LYS B O 1
ATOM 1042 N N . ALA B 1 17 ? 5.473 1.913 3.615 1 97.75 17 ALA B N 1
ATOM 1043 C CA . ALA B 1 17 ? 5.441 3.209 4.289 1 97.75 17 ALA B CA 1
ATOM 1044 C C . ALA B 1 17 ? 4.012 3.639 4.586 1 97.75 17 ALA B C 1
ATOM 1046 O O . ALA B 1 17 ? 3.742 4.25 5.625 1 97.75 17 ALA B O 1
ATOM 1047 N N . LEU B 1 18 ? 3.121 3.281 3.719 1 97.88 18 LEU B N 1
ATOM 1048 C CA . LEU B 1 18 ? 1.753 3.779 3.795 1 97.88 18 LEU B CA 1
ATOM 1049 C C . LEU B 1 18 ? 0.851 2.783 4.516 1 97.88 18 LEU B C 1
ATOM 1051 O O . LEU B 1 18 ? -0.333 3.053 4.727 1 97.88 18 LEU B O 1
ATOM 1055 N N . SER B 1 19 ? 1.424 1.639 4.891 1 97.88 19 SER B N 1
ATOM 1056 C CA . SER B 1 19 ? 0.614 0.619 5.547 1 97.88 19 SER B CA 1
ATOM 1057 C C . SER B 1 19 ? 0.314 1 6.992 1 97.88 19 SER B C 1
ATOM 1059 O O . SER B 1 19 ? -0.515 0.365 7.648 1 97.88 19 SER B O 1
ATOM 1061 N N . ASP B 1 20 ? 0.916 1.975 7.496 1 97.31 20 ASP B N 1
ATOM 1062 C CA . ASP B 1 20 ? 0.609 2.547 8.805 1 97.31 20 ASP B CA 1
ATOM 1063 C C . ASP B 1 20 ? -0.563 3.521 8.719 1 97.31 20 ASP B C 1
ATOM 1065 O O . ASP B 1 20 ? -0.556 4.438 7.891 1 97.31 20 ASP B O 1
ATOM 1069 N N . LYS B 1 21 ? -1.506 3.293 9.602 1 96.19 21 LYS B N 1
ATOM 1070 C CA . LYS B 1 21 ? -2.729 4.09 9.531 1 96.19 21 LYS B CA 1
ATOM 1071 C C . LYS B 1 21 ? -2.43 5.574 9.711 1 96.19 21 LYS B C 1
ATOM 1073 O O . LYS B 1 21 ? -3.059 6.418 9.07 1 96.19 21 LYS B O 1
ATOM 1078 N N . THR B 1 22 ? -1.562 5.879 10.539 1 96.81 22 THR B N 1
ATOM 1079 C CA . THR B 1 22 ? -1.226 7.273 10.797 1 96.81 22 THR B CA 1
ATOM 1080 C C . THR B 1 22 ? -0.568 7.914 9.578 1 96.81 22 THR B C 1
ATOM 1082 O O . THR B 1 22 ? -0.962 9 9.148 1 96.81 22 THR B O 1
ATOM 1085 N N . ARG B 1 23 ? 0.4 7.227 9.016 1 98.12 23 ARG B N 1
ATOM 1086 C CA . ARG B 1 23 ? 1.079 7.758 7.84 1 98.12 23 ARG B CA 1
ATOM 1087 C C . ARG B 1 23 ? 0.122 7.867 6.66 1 98.12 23 ARG B C 1
ATOM 1089 O O . ARG B 1 23 ? 0.188 8.828 5.887 1 98.12 23 ARG B O 1
ATOM 1096 N N . LEU B 1 24 ? -0.698 6.898 6.551 1 97.62 24 LEU B N 1
ATOM 1097 C CA . LEU B 1 24 ? -1.693 6.949 5.484 1 97.62 24 LEU B CA 1
ATOM 1098 C C . LEU B 1 24 ? -2.619 8.148 5.66 1 97.62 24 LEU B C 1
ATOM 1100 O O . LEU B 1 24 ? -2.924 8.852 4.695 1 97.62 24 LEU B O 1
ATOM 1104 N N . SER B 1 25 ? -3.033 8.391 6.867 1 97.12 25 SER B N 1
ATOM 1105 C CA . SER B 1 25 ? -3.893 9.531 7.168 1 97.12 25 SER B CA 1
ATOM 1106 C C . SER B 1 25 ? -3.168 10.852 6.926 1 97.12 25 SER B C 1
ATOM 1108 O O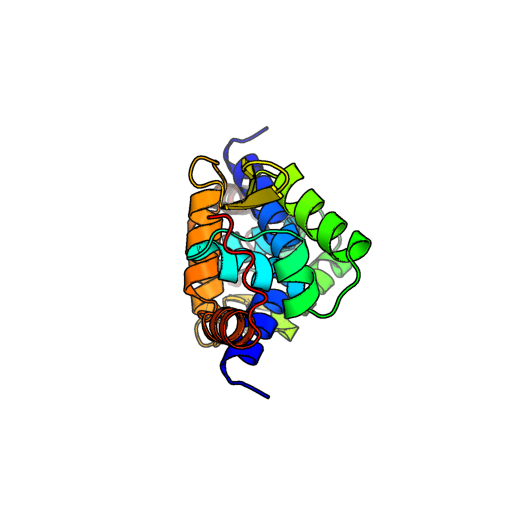 . SER B 1 25 ? -3.756 11.805 6.41 1 97.12 25 SER B O 1
ATOM 1110 N N . MET B 1 26 ? -1.935 10.883 7.277 1 97.12 26 MET B N 1
ATOM 1111 C CA . MET B 1 26 ? -1.131 12.086 7.074 1 97.12 26 MET B CA 1
ATOM 1112 C C . MET B 1 26 ? -1.052 12.438 5.59 1 97.12 26 MET B C 1
ATOM 1114 O O . MET B 1 26 ? -1.247 13.594 5.215 1 97.12 26 MET B O 1
ATOM 1118 N N . VAL B 1 27 ? -0.786 11.406 4.801 1 97.5 27 VAL B N 1
ATOM 1119 C CA . VAL B 1 27 ? -0.649 11.68 3.371 1 97.5 27 VAL B CA 1
ATOM 1120 C C . VAL B 1 27 ? -2.014 12.016 2.775 1 97.5 27 VAL B C 1
ATOM 1122 O O . VAL B 1 27 ? -2.111 12.82 1.847 1 97.5 27 VAL B O 1
ATOM 1125 N N . ALA B 1 28 ? -3.033 11.414 3.285 1 96.94 28 ALA B N 1
ATOM 1126 C CA . ALA B 1 28 ? -4.383 11.758 2.844 1 96.94 28 ALA B CA 1
ATOM 1127 C C . ALA B 1 28 ? -4.68 13.234 3.096 1 96.94 28 ALA B C 1
ATOM 1129 O O . ALA B 1 28 ? -5.246 13.914 2.238 1 96.94 28 ALA B O 1
ATOM 1130 N N . LEU B 1 29 ? -4.309 13.703 4.195 1 96.12 29 LEU B N 1
ATOM 1131 C CA . LEU B 1 29 ? -4.504 15.102 4.535 1 96.12 29 LEU B CA 1
ATOM 1132 C C . LEU B 1 29 ? -3.672 16 3.627 1 96.12 29 LEU B C 1
ATOM 1134 O O . LEU B 1 29 ? -4.156 17.031 3.156 1 96.12 29 LEU B O 1
ATOM 1138 N N . MET B 1 30 ? -2.518 15.586 3.316 1 96.44 30 MET B N 1
ATOM 1139 C CA . MET B 1 30 ? -1.581 16.406 2.545 1 96.44 30 MET B CA 1
ATOM 1140 C C . MET B 1 30 ? -1.95 16.406 1.066 1 96.44 30 MET B C 1
ATOM 1142 O O . MET B 1 30 ? -1.365 17.141 0.276 1 96.44 30 MET B O 1
ATOM 1146 N N . GLN B 1 31 ? -2.854 15.5 0.702 1 94.75 31 GLN B N 1
ATOM 1147 C CA . GLN B 1 31 ? -3.357 15.539 -0.667 1 94.75 31 GLN B CA 1
ATOM 1148 C C . GLN B 1 31 ? -3.971 16.891 -0.995 1 94.75 31 GLN B C 1
ATOM 1150 O O . GLN B 1 31 ? -3.898 17.359 -2.137 1 94.75 31 GLN B O 1
ATOM 1155 N N . HIS B 1 32 ? -4.492 17.547 0.038 1 93.81 32 HIS B N 1
ATOM 1156 C CA . HIS B 1 32 ? -5.238 18.766 -0.228 1 93.81 32 HIS B CA 1
ATOM 1157 C C . HIS B 1 32 ? -4.727 19.922 0.625 1 93.81 32 HIS B C 1
ATOM 1159 O O . HIS B 1 32 ? -5.203 21.047 0.502 1 93.81 32 HIS B O 1
ATOM 1165 N N . HIS B 1 33 ? -3.785 19.625 1.434 1 93.5 33 HIS B N 1
ATOM 1166 C CA . HIS B 1 33 ? -3.303 20.656 2.357 1 93.5 33 HIS B CA 1
ATOM 1167 C C . HIS B 1 33 ? -1.792 20.562 2.539 1 93.5 33 HIS B C 1
ATOM 1169 O O . HIS B 1 33 ? -1.2 19.5 2.336 1 93.5 33 HIS B O 1
ATOM 1175 N N . GLU B 1 34 ? -1.219 21.672 2.809 1 94.44 34 GLU B N 1
ATOM 1176 C CA . GLU B 1 34 ? 0.101 21.703 3.43 1 94.44 34 GLU B CA 1
ATOM 1177 C C . GLU B 1 34 ? -0.006 21.75 4.953 1 94.44 34 GLU B C 1
ATOM 1179 O O . GLU B 1 34 ? -0.878 22.422 5.5 1 94.44 34 GLU B O 1
ATOM 1184 N N . CYS B 1 35 ? 0.852 20.922 5.59 1 94.25 35 CYS B N 1
ATOM 1185 C CA . CYS B 1 35 ? 0.676 20.781 7.031 1 94.25 35 CYS B CA 1
ATOM 1186 C C . CYS B 1 35 ? 2.012 20.906 7.758 1 94.25 35 CYS B C 1
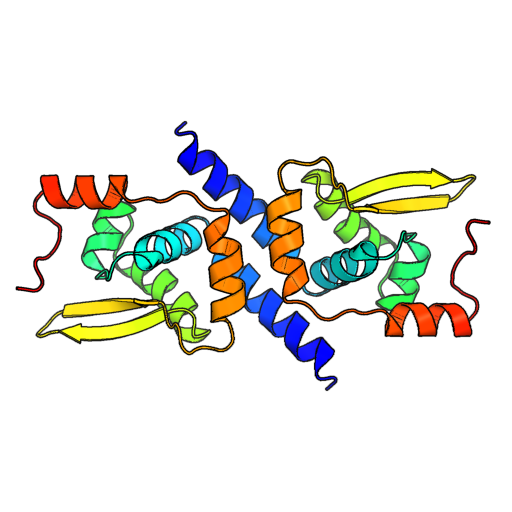ATOM 1188 O O . CY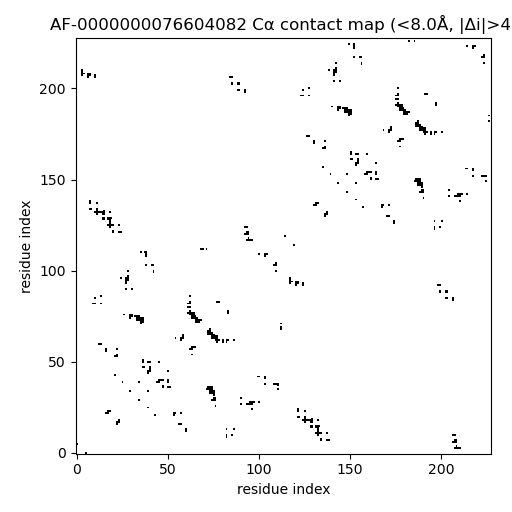S B 1 35 ? 3.051 20.516 7.223 1 94.25 35 CYS B O 1
ATOM 1190 N N . CYS B 1 36 ? 1.944 21.469 8.953 1 92.94 36 CYS B N 1
ATOM 1191 C CA . CYS B 1 36 ? 3.139 21.484 9.789 1 92.94 36 CYS B CA 1
ATOM 1192 C C . CYS B 1 36 ? 3.072 20.406 10.859 1 92.94 36 CYS B C 1
ATOM 1194 O O . CYS B 1 36 ? 2.014 19.828 11.102 1 92.94 36 CYS B O 1
ATOM 1196 N N . VAL B 1 37 ? 4.191 20.156 11.492 1 93.62 37 VAL B N 1
ATOM 1197 C CA . VAL B 1 37 ? 4.316 19.109 12.492 1 93.62 37 VAL B CA 1
ATOM 1198 C C . VAL B 1 37 ? 3.305 19.344 13.617 1 93.62 37 VAL B C 1
ATOM 1200 O O . VAL B 1 37 ? 2.65 18.406 14.07 1 93.62 37 VAL B O 1
ATOM 1203 N N . CYS B 1 38 ? 3.104 20.594 14.039 1 91.62 38 CYS B N 1
ATOM 1204 C CA . CYS B 1 38 ? 2.232 20.906 15.164 1 91.62 38 CYS B CA 1
ATOM 1205 C C . CYS B 1 38 ? 0.782 20.578 14.844 1 91.62 38 CYS B C 1
ATOM 1207 O O . CYS B 1 38 ? 0.025 20.172 15.727 1 91.62 38 CYS B O 1
ATOM 1209 N N . GLU B 1 39 ? 0.395 20.766 13.609 1 93.31 39 GLU B N 1
ATOM 1210 C CA . GLU B 1 39 ? -0.961 20.406 13.203 1 93.31 39 GLU B CA 1
ATOM 1211 C C . GLU B 1 39 ? -1.187 18.906 13.305 1 93.31 39 GLU B C 1
ATOM 1213 O O . GLU B 1 39 ? -2.232 18.453 13.781 1 93.31 39 GLU B O 1
ATOM 1218 N N . PHE B 1 40 ? -0.215 18.141 12.906 1 95.38 40 PHE B N 1
ATOM 1219 C CA . PHE B 1 40 ? -0.332 16.688 12.984 1 95.38 40 PHE B CA 1
ATOM 1220 C C . PHE B 1 40 ? -0.391 16.219 14.438 1 95.38 40 PHE B C 1
ATOM 1222 O O . PHE B 1 40 ? -1.131 15.297 14.766 1 95.38 40 PHE B O 1
ATOM 1229 N N . VAL B 1 41 ? 0.407 16.844 15.305 1 95.25 41 VAL B N 1
ATOM 1230 C CA . VAL B 1 41 ? 0.409 16.516 16.719 1 95.25 41 VAL B CA 1
ATOM 1231 C C . VAL B 1 41 ? -0.996 16.688 17.297 1 95.25 41 VAL B C 1
ATOM 1233 O O . VAL B 1 41 ? -1.484 15.82 18.031 1 95.25 41 VAL B O 1
ATOM 1236 N N . GLU B 1 42 ? -1.623 17.766 16.891 1 93.44 42 GLU B N 1
ATOM 1237 C CA . GLU B 1 42 ? -2.963 18.062 17.391 1 93.44 42 GLU B CA 1
ATOM 1238 C C . GLU B 1 42 ? -3.996 17.109 16.781 1 93.44 42 GLU B C 1
ATOM 1240 O O . GLU B 1 42 ? -4.891 16.641 17.484 1 93.44 42 GLU B O 1
ATOM 1245 N N . ILE B 1 43 ? -3.881 16.875 15.523 1 93.5 43 ILE B N 1
ATOM 1246 C CA . ILE B 1 43 ? -4.859 16.062 14.805 1 93.5 43 ILE B CA 1
ATOM 1247 C C . ILE B 1 43 ? -4.801 14.617 15.305 1 93.5 43 ILE B C 1
ATOM 1249 O O . ILE B 1 43 ? -5.836 13.992 15.539 1 93.5 43 ILE B O 1
ATOM 1253 N N . PHE B 1 44 ? -3.6 14.078 15.523 1 95.25 44 PHE B N 1
ATOM 1254 C CA . PHE B 1 44 ? -3.445 12.656 15.797 1 95.25 44 PHE B CA 1
ATOM 1255 C C . PHE B 1 44 ? -3.227 12.414 17.281 1 95.25 44 PHE B C 1
ATOM 1257 O O . PHE B 1 44 ? -3.162 11.266 17.734 1 95.25 44 PHE B O 1
ATOM 1264 N N . LYS B 1 45 ? -3.107 13.484 18.031 1 95.81 45 LYS B N 1
ATOM 1265 C CA . LYS B 1 45 ? -2.922 13.398 19.469 1 95.81 45 LYS B CA 1
ATOM 1266 C C . LYS B 1 45 ? -1.733 12.508 19.828 1 95.81 45 LYS B C 1
ATOM 1268 O O . LYS B 1 45 ? -1.84 11.641 20.688 1 95.81 45 LYS B O 1
ATOM 1273 N N . MET B 1 46 ? -0.703 12.695 19.094 1 96.94 46 MET B N 1
ATOM 1274 C CA . MET B 1 46 ? 0.564 12 19.297 1 96.94 46 MET B CA 1
ATOM 1275 C C . MET B 1 46 ? 1.671 12.977 19.672 1 96.94 46 MET B C 1
ATOM 1277 O O . MET B 1 46 ? 1.537 14.18 19.453 1 96.94 46 MET B O 1
ATOM 1281 N N . SER B 1 47 ? 2.723 12.438 20.234 1 97.31 47 SER B N 1
ATOM 1282 C CA . SER B 1 47 ? 3.85 13.297 20.594 1 97.31 47 SER B CA 1
ATOM 1283 C C . SER B 1 47 ? 4.547 13.836 19.359 1 97.31 47 SER B C 1
ATOM 1285 O O . SER B 1 47 ? 4.473 13.234 18.281 1 97.31 47 SER B O 1
ATOM 1287 N N . GLN B 1 48 ? 5.211 14.93 19.516 1 95.94 48 GLN B N 1
ATOM 1288 C CA . GLN B 1 48 ? 5.953 15.539 18.422 1 95.94 48 GLN B CA 1
ATOM 1289 C C . GLN B 1 48 ? 7.047 14.602 17.906 1 95.94 48 GLN B C 1
ATOM 1291 O O . GLN B 1 48 ? 7.23 14.453 16.703 1 95.94 48 GLN B O 1
ATOM 1296 N N . PRO B 1 49 ? 7.777 13.977 18.812 1 97.62 49 PRO B N 1
ATOM 1297 C CA . PRO B 1 49 ? 8.781 13.031 18.312 1 97.62 49 PRO B CA 1
ATOM 1298 C C . PRO B 1 49 ? 8.164 11.922 17.453 1 97.62 49 PRO B C 1
ATOM 1300 O O . PRO B 1 49 ? 8.734 11.531 16.438 1 97.62 49 PRO B O 1
ATOM 1303 N N . SER B 1 50 ? 7.051 11.367 17.859 1 97.81 50 SER B N 1
ATOM 1304 C CA . SER B 1 50 ? 6.371 10.312 17.109 1 97.81 50 SER B CA 1
ATOM 1305 C C . SER B 1 50 ? 5.945 10.805 15.734 1 97.81 50 SER B C 1
ATOM 1307 O O . SER B 1 50 ? 6.191 10.133 14.727 1 97.81 50 SER B O 1
ATOM 1309 N N . ILE B 1 51 ? 5.359 11.922 15.703 1 97.75 51 ILE B N 1
ATOM 1310 C CA . ILE B 1 51 ? 4.922 12.516 14.445 1 97.75 51 ILE B CA 1
ATOM 1311 C C . ILE B 1 51 ? 6.129 12.766 13.547 1 97.75 51 ILE B C 1
ATOM 1313 O O . ILE B 1 51 ? 6.086 12.484 12.344 1 97.75 51 ILE B O 1
ATOM 1317 N N . SER B 1 52 ? 7.184 13.289 14.094 1 96.94 52 SER B N 1
ATOM 1318 C CA . SER B 1 52 ? 8.398 13.562 13.328 1 96.94 52 SER B CA 1
ATOM 1319 C C . SER B 1 52 ? 8.969 12.289 12.727 1 96.94 52 SER B C 1
ATOM 1321 O O . SER B 1 52 ? 9.469 12.297 11.602 1 96.94 52 SER B O 1
ATOM 1323 N N . GLN B 1 53 ? 8.875 11.281 13.469 1 97.81 53 GLN B N 1
ATOM 1324 C CA . GLN B 1 53 ? 9.352 9.992 12.984 1 97.81 53 GLN B CA 1
ATOM 1325 C C . GLN B 1 53 ? 8.555 9.531 11.773 1 97.81 53 GLN B C 1
ATOM 1327 O O . GLN B 1 53 ? 9.125 9.055 10.789 1 97.81 53 GLN B O 1
ATOM 1332 N N . HIS B 1 54 ? 7.23 9.602 11.844 1 98.38 54 HIS B N 1
ATOM 1333 C CA . HIS B 1 54 ? 6.375 9.258 10.711 1 98.38 54 HIS B CA 1
ATOM 1334 C C . HIS B 1 54 ? 6.723 10.102 9.484 1 98.38 54 HIS B C 1
ATOM 1336 O O . HIS B 1 54 ? 6.863 9.57 8.383 1 98.38 54 HIS B O 1
ATOM 1342 N N . LEU B 1 55 ? 6.867 11.367 9.711 1 97.94 55 LEU B N 1
ATOM 1343 C CA . LEU B 1 55 ? 7.156 12.289 8.617 1 97.94 55 LEU B CA 1
ATOM 1344 C C . LEU B 1 55 ? 8.531 12.008 8.016 1 97.94 55 LEU B C 1
ATOM 1346 O O . LEU B 1 55 ? 8.711 12.086 6.801 1 97.94 55 LEU B O 1
ATOM 1350 N N . ARG B 1 56 ? 9.461 11.719 8.883 1 97.88 56 ARG B N 1
ATOM 1351 C CA . ARG B 1 56 ? 10.789 11.367 8.406 1 97.88 56 ARG B CA 1
ATOM 1352 C C . ARG B 1 56 ? 10.742 10.133 7.512 1 97.88 56 ARG B C 1
ATOM 1354 O O . ARG B 1 56 ? 11.375 10.102 6.453 1 97.88 56 ARG B O 1
ATOM 1361 N N . LYS B 1 57 ? 10.055 9.148 7.859 1 98 57 LYS B N 1
ATOM 136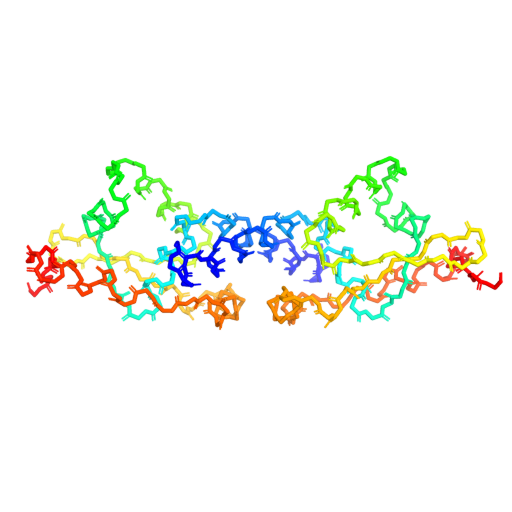2 C CA . LYS B 1 57 ? 9.914 7.918 7.078 1 98 57 LYS B CA 1
ATOM 1363 C C . LYS B 1 57 ? 9.328 8.211 5.699 1 98 57 LYS B C 1
ATOM 1365 O O . LYS B 1 57 ? 9.781 7.652 4.695 1 98 57 LYS B O 1
ATOM 1370 N N . LEU B 1 58 ? 8.328 9.055 5.641 1 98.19 58 LEU B N 1
ATOM 1371 C CA . LEU B 1 58 ? 7.699 9.445 4.387 1 98.19 58 LEU B CA 1
ATOM 1372 C C . LEU B 1 58 ? 8.656 10.266 3.527 1 98.19 58 LEU B C 1
ATOM 1374 O O . LEU B 1 58 ? 8.711 10.086 2.309 1 98.19 58 LEU B O 1
ATOM 1378 N N . LYS B 1 59 ? 9.367 11.117 4.207 1 97.56 59 LYS B N 1
ATOM 1379 C CA . LYS B 1 59 ? 10.32 11.977 3.508 1 97.56 59 LYS B CA 1
ATOM 1380 C C . LYS B 1 59 ? 11.484 11.172 2.945 1 97.56 59 LYS B C 1
ATOM 1382 O O . LYS B 1 59 ? 11.922 11.406 1.816 1 97.56 59 LYS B O 1
ATOM 1387 N N . ASP B 1 60 ? 11.969 10.211 3.686 1 97.12 60 ASP B N 1
ATOM 1388 C CA . ASP B 1 60 ? 13.133 9.406 3.316 1 97.12 60 ASP B CA 1
ATOM 1389 C C . ASP B 1 60 ? 12.883 8.648 2.01 1 97.12 60 ASP B C 1
ATOM 1391 O O . ASP B 1 60 ? 13.812 8.422 1.234 1 97.12 60 ASP B O 1
ATOM 1395 N N . ILE B 1 61 ? 11.672 8.305 1.734 1 96.12 61 ILE B N 1
ATOM 1396 C CA . ILE B 1 61 ? 11.398 7.531 0.528 1 96.12 61 ILE B CA 1
ATOM 1397 C C . ILE B 1 61 ? 10.875 8.453 -0.571 1 96.12 61 ILE B C 1
ATOM 1399 O O . ILE B 1 61 ? 10.453 7.988 -1.634 1 96.12 61 ILE B O 1
ATOM 1403 N N . GLY B 1 62 ? 10.734 9.695 -0.248 1 96.56 62 GLY B N 1
ATOM 1404 C CA . GLY B 1 62 ? 10.469 10.703 -1.268 1 96.56 62 GLY B CA 1
ATOM 1405 C C . GLY B 1 62 ? 8.992 10.977 -1.468 1 96.56 62 GLY B C 1
ATOM 1406 O O . GLY B 1 62 ? 8.594 11.586 -2.463 1 96.56 62 GLY B O 1
ATOM 1407 N N . LEU B 1 63 ? 8.117 10.594 -0.604 1 97.38 63 LEU B N 1
ATOM 1408 C CA . LEU B 1 63 ? 6.684 10.789 -0.766 1 97.38 63 LEU B CA 1
ATOM 1409 C C . LEU B 1 63 ? 6.273 12.195 -0.363 1 97.38 63 LEU B C 1
ATOM 1411 O O . LEU B 1 63 ? 5.316 12.75 -0.91 1 97.38 63 LEU B O 1
ATOM 1415 N N . VAL B 1 64 ? 7.004 12.742 0.628 1 98 64 VAL B N 1
ATOM 1416 C CA . VAL B 1 64 ? 6.676 14.086 1.094 1 98 64 VAL B CA 1
ATOM 1417 C C . VAL B 1 64 ? 7.918 14.969 1.041 1 98 64 VAL B C 1
ATOM 1419 O O . VAL B 1 64 ? 9.047 14.469 1.026 1 98 64 VAL B O 1
ATOM 1422 N N . LYS B 1 65 ? 7.699 16.188 0.916 1 97.44 65 LYS B N 1
ATOM 1423 C CA . LYS B 1 65 ? 8.766 17.188 0.957 1 97.44 65 LYS B CA 1
ATOM 1424 C C . LYS B 1 65 ? 8.5 18.219 2.043 1 97.44 65 LYS B C 1
ATOM 1426 O O . LYS B 1 65 ? 7.363 18.375 2.496 1 97.44 65 LYS B O 1
ATOM 1431 N N . GLU B 1 66 ? 9.57 18.781 2.471 1 95.62 66 GLU B N 1
ATOM 1432 C CA . GLU B 1 66 ? 9.484 19.812 3.49 1 95.62 66 GLU B CA 1
ATOM 1433 C C . GLU B 1 66 ? 9.938 21.172 2.943 1 95.62 66 GLU B C 1
ATOM 1435 O O . GLU B 1 66 ? 10.828 21.234 2.088 1 95.62 66 GLU B O 1
ATOM 1440 N N . SER B 1 67 ? 9.25 22.188 3.291 1 94.31 67 SER B N 1
ATOM 1441 C CA . SER B 1 67 ? 9.625 23.562 2.98 1 94.31 67 SER B CA 1
ATOM 1442 C C . SER B 1 67 ? 9.562 24.453 4.223 1 94.31 67 SER B C 1
ATOM 1444 O O . SER B 1 67 ? 8.82 24.156 5.164 1 94.31 67 SER B O 1
ATOM 1446 N N . ARG B 1 68 ? 10.422 25.469 4.148 1 92.38 68 ARG B N 1
ATOM 1447 C CA . ARG B 1 68 ? 10.453 26.375 5.289 1 92.38 68 ARG B CA 1
ATOM 1448 C C . ARG B 1 68 ? 9.695 27.656 4.988 1 92.38 68 ARG B C 1
ATOM 1450 O O . ARG B 1 68 ? 9.844 28.234 3.914 1 92.38 68 ARG B O 1
ATOM 1457 N N . ARG B 1 69 ? 8.82 27.938 5.891 1 87.81 69 ARG B N 1
ATOM 1458 C CA . ARG B 1 69 ? 8.102 29.203 5.879 1 87.81 69 ARG B CA 1
ATOM 1459 C C . ARG B 1 69 ? 8.273 29.953 7.199 1 87.81 69 ARG B C 1
ATOM 1461 O O . ARG B 1 69 ? 7.531 29.719 8.156 1 87.81 69 ARG B O 1
ATOM 1468 N N . GLY B 1 70 ? 9.227 30.984 7.055 1 87.69 70 GLY B N 1
ATOM 1469 C CA . GLY B 1 70 ? 9.586 31.594 8.328 1 87.69 70 GLY B CA 1
ATOM 1470 C C . GLY B 1 70 ? 10.195 30.609 9.305 1 87.69 70 GLY B C 1
ATOM 1471 O O . GLY B 1 70 ? 11.195 29.953 8.992 1 87.69 70 GLY B O 1
ATOM 1472 N N . GLN B 1 71 ? 9.617 30.484 10.453 1 85.12 71 GLN B N 1
ATOM 1473 C CA . GLN B 1 71 ? 10.133 29.578 11.477 1 85.12 71 GLN B CA 1
ATOM 1474 C C . GLN B 1 71 ? 9.461 28.203 11.383 1 85.12 71 GLN B C 1
ATOM 1476 O O . GLN B 1 71 ? 9.812 27.281 12.125 1 85.12 71 GLN B O 1
ATOM 1481 N N . TRP B 1 72 ? 8.562 28.047 10.453 1 87.88 72 TRP B N 1
ATOM 1482 C CA . TRP B 1 72 ? 7.762 26.828 10.398 1 87.88 72 TRP B CA 1
ATOM 1483 C C . TRP B 1 72 ? 8.242 25.922 9.281 1 87.88 72 TRP B C 1
ATOM 1485 O O . TRP B 1 72 ? 8.609 26.391 8.203 1 87.88 72 TRP B O 1
ATOM 1495 N N . ILE B 1 73 ? 8.234 24.688 9.656 1 92.25 73 ILE B N 1
ATOM 1496 C CA . ILE B 1 73 ? 8.492 23.656 8.648 1 92.25 73 ILE B CA 1
ATOM 1497 C C . ILE B 1 73 ? 7.164 23.109 8.125 1 92.25 73 ILE B C 1
ATOM 1499 O O . ILE B 1 73 ? 6.352 22.594 8.898 1 92.25 73 ILE B O 1
ATOM 1503 N N . ILE B 1 74 ? 7.008 23.234 6.789 1 95.19 74 ILE B N 1
ATOM 1504 C CA . ILE B 1 74 ? 5.75 22.844 6.16 1 95.19 74 ILE B CA 1
ATOM 1505 C C . ILE B 1 74 ? 5.965 21.609 5.293 1 95.19 74 ILE B C 1
ATOM 1507 O O . ILE B 1 74 ? 6.945 21.531 4.551 1 95.19 74 ILE B O 1
ATOM 1511 N N . TYR B 1 75 ? 5.02 20.672 5.465 1 97 75 TYR B N 1
ATOM 1512 C CA . TYR B 1 75 ? 5.09 19.422 4.703 1 97 75 TYR B CA 1
ATOM 1513 C C . TYR B 1 75 ? 4.004 19.375 3.635 1 97 75 TYR B C 1
ATOM 1515 O O . TYR B 1 75 ? 2.875 19.828 3.867 1 97 75 TYR B O 1
ATOM 1523 N N . SER B 1 76 ? 4.383 18.797 2.518 1 97.38 76 SER B N 1
ATOM 1524 C CA . SER B 1 76 ? 3.463 18.578 1.407 1 97.38 76 SER B CA 1
ATOM 1525 C C . SER B 1 76 ? 3.848 17.328 0.623 1 97.38 76 SER B C 1
ATOM 1527 O O . SER B 1 76 ? 4.934 16.766 0.815 1 97.38 76 SER B O 1
ATOM 1529 N N . LEU B 1 77 ? 2.92 16.844 -0.234 1 97.69 77 LEU B N 1
ATOM 1530 C CA . LEU B 1 77 ? 3.242 15.688 -1.074 1 97.69 77 LEU B CA 1
ATOM 1531 C C . LEU B 1 77 ? 4.277 16.062 -2.129 1 97.69 77 LEU B C 1
ATOM 1533 O O . LEU B 1 77 ? 4.277 17.188 -2.637 1 97.69 77 LEU B O 1
ATOM 1537 N N . ASN B 1 78 ? 5.145 15.156 -2.33 1 97.5 78 ASN B N 1
ATOM 1538 C CA . ASN B 1 78 ? 6.117 15.32 -3.406 1 97.5 78 ASN B CA 1
ATOM 1539 C C . ASN B 1 78 ? 5.566 14.828 -4.742 1 97.5 78 ASN B C 1
ATOM 1541 O O . ASN B 1 78 ? 5.773 13.672 -5.117 1 97.5 78 ASN B O 1
ATOM 1545 N N . ASP B 1 79 ? 4.98 15.703 -5.523 1 94.81 79 ASP B N 1
ATOM 1546 C CA . ASP B 1 79 ? 4.254 15.312 -6.727 1 94.81 79 ASP B CA 1
ATOM 1547 C C . ASP B 1 79 ? 5.203 15.133 -7.91 1 94.81 79 ASP B C 1
ATOM 1549 O O . ASP B 1 79 ? 4.77 14.805 -9.016 1 94.81 79 ASP B O 1
ATOM 1553 N N . GLN B 1 80 ? 6.477 15.297 -7.684 1 95 80 GLN B N 1
ATOM 1554 C CA . GLN B 1 80 ? 7.473 15.141 -8.742 1 95 80 GLN B CA 1
ATOM 1555 C C . GLN B 1 80 ? 8.211 13.812 -8.609 1 95 80 GLN B C 1
ATOM 1557 O O . GLN B 1 80 ? 9.031 13.461 -9.461 1 95 80 GLN B O 1
ATOM 1562 N N . HIS B 1 81 ? 7.922 13.164 -7.59 1 93.56 81 HIS B N 1
ATOM 1563 C CA . HIS B 1 81 ? 8.625 11.914 -7.32 1 93.56 81 HIS B CA 1
ATOM 1564 C C . HIS B 1 81 ? 8.023 10.758 -8.109 1 93.56 81 HIS B C 1
ATOM 1566 O O . HIS B 1 81 ? 6.824 10.758 -8.398 1 93.56 81 HIS B O 1
ATOM 1572 N N . ASP B 1 82 ? 8.836 9.75 -8.414 1 93.12 82 ASP B N 1
ATOM 1573 C CA . ASP B 1 82 ? 8.438 8.594 -9.211 1 93.12 82 ASP B CA 1
ATOM 1574 C C . ASP B 1 82 ? 7.336 7.801 -8.516 1 93.12 82 ASP B C 1
ATOM 1576 O O . ASP B 1 82 ? 6.578 7.082 -9.172 1 93.12 82 ASP B O 1
ATOM 1580 N N . HIS B 1 83 ? 7.203 7.996 -7.211 1 93.06 83 HIS B N 1
ATOM 1581 C CA . HIS B 1 83 ? 6.227 7.234 -6.441 1 93.06 83 HIS B CA 1
ATOM 1582 C C . HIS B 1 83 ? 4.863 7.922 -6.457 1 93.06 83 HIS B C 1
ATOM 1584 O O . HIS B 1 83 ? 3.863 7.336 -6.031 1 93.06 83 HIS B O 1
ATOM 1590 N N . TYR B 1 84 ? 4.836 9.086 -6.996 1 95.88 84 TYR B N 1
ATOM 1591 C CA . TYR B 1 84 ? 3.643 9.914 -6.844 1 95.88 84 TYR B CA 1
ATOM 1592 C C . TYR B 1 84 ? 2.453 9.281 -7.559 1 95.88 84 TYR B C 1
ATOM 1594 O O . TYR B 1 84 ? 1.338 9.273 -7.031 1 95.88 84 TYR B O 1
ATOM 1602 N N . PRO B 1 85 ? 2.639 8.719 -8.727 1 96.25 85 PRO B N 1
ATOM 1603 C CA . PRO B 1 85 ? 1.479 8.117 -9.383 1 96.25 85 PRO B CA 1
ATOM 1604 C C . PRO B 1 85 ? 0.863 6.98 -8.562 1 96.25 85 PRO B C 1
ATOM 1606 O O . PRO B 1 85 ? -0.363 6.875 -8.469 1 96.25 85 PRO B O 1
ATOM 1609 N N . LEU B 1 86 ? 1.642 6.137 -7.988 1 96.81 86 LEU B N 1
ATOM 1610 C CA . LEU B 1 86 ? 1.151 5.07 -7.121 1 96.81 86 LEU B CA 1
ATOM 1611 C C . LEU B 1 86 ? 0.472 5.645 -5.883 1 96.81 86 LEU B C 1
ATOM 1613 O O . LEU B 1 86 ? -0.62 5.207 -5.512 1 96.81 86 LEU B O 1
ATOM 1617 N N . LEU B 1 87 ? 1.088 6.609 -5.281 1 97.19 87 LEU B N 1
ATOM 1618 C CA . LEU B 1 87 ? 0.512 7.277 -4.121 1 97.19 87 LEU B CA 1
ATOM 1619 C C . LEU B 1 87 ? -0.872 7.832 -4.441 1 97.19 87 LEU B C 1
ATOM 1621 O O . LEU B 1 87 ? -1.82 7.629 -3.682 1 97.19 87 LEU B O 1
ATOM 1625 N N . LYS B 1 88 ? -0.907 8.516 -5.582 1 96.56 88 LYS B N 1
ATOM 1626 C CA . LYS B 1 88 ? -2.162 9.125 -6 1 96.56 88 LYS B CA 1
ATOM 1627 C C . LYS B 1 88 ? -3.254 8.078 -6.191 1 96.56 88 LYS B C 1
ATOM 1629 O O . LYS B 1 88 ? -4.402 8.289 -5.797 1 96.56 88 LYS B O 1
ATOM 1634 N N . SER B 1 89 ? -2.92 6.992 -6.793 1 96.81 89 SER B N 1
ATOM 1635 C CA . SER B 1 89 ? -3.863 5.898 -7 1 96.81 89 SER B CA 1
ATOM 1636 C C . SER B 1 89 ? -4.371 5.348 -5.668 1 96.81 89 SER B C 1
ATOM 1638 O O . SER B 1 89 ? -5.566 5.09 -5.516 1 96.81 89 SER B O 1
ATOM 1640 N N . ILE B 1 90 ? -3.502 5.207 -4.73 1 96.69 90 ILE B N 1
ATOM 1641 C CA . ILE B 1 90 ? -3.869 4.699 -3.414 1 96.69 90 ILE B CA 1
ATOM 1642 C C . ILE B 1 90 ? -4.809 5.688 -2.725 1 96.69 90 ILE B C 1
ATOM 1644 O O . ILE B 1 90 ? -5.84 5.293 -2.178 1 96.69 90 ILE B O 1
ATOM 1648 N N . LEU B 1 91 ? -4.488 6.965 -2.824 1 96 91 LEU B N 1
ATOM 1649 C CA . LEU B 1 91 ? -5.234 8.008 -2.125 1 96 91 LEU B CA 1
ATOM 1650 C C . LEU B 1 91 ? -6.637 8.148 -2.703 1 96 91 LEU B C 1
ATOM 1652 O O . LEU B 1 91 ? -7.535 8.672 -2.037 1 96 91 LEU B O 1
ATOM 1656 N N . SER B 1 92 ? -6.781 7.676 -3.895 1 95.25 92 SER B N 1
ATOM 1657 C CA . SER B 1 92 ? -8.102 7.73 -4.508 1 95.25 92 SER B CA 1
ATOM 1658 C C . SER B 1 92 ? -9.07 6.762 -3.834 1 95.25 92 SER B C 1
ATOM 1660 O O . SER B 1 92 ? -10.281 6.84 -4.043 1 95.25 92 SER B O 1
ATOM 1662 N N . HIS B 1 93 ? -8.578 5.926 -3.029 1 94.38 93 HIS B N 1
ATOM 1663 C CA . HIS B 1 93 ? -9.422 4.949 -2.35 1 94.38 93 HIS B CA 1
ATOM 1664 C C . HIS B 1 93 ? -9.5 5.23 -0.854 1 94.38 93 HIS B C 1
ATOM 1666 O O . HIS B 1 93 ? -9.984 4.398 -0.084 1 94.38 93 HIS B O 1
ATOM 1672 N N . VAL B 1 94 ? -8.977 6.312 -0.416 1 93.56 94 VAL B N 1
ATOM 1673 C CA . VAL B 1 94 ? -9.008 6.734 0.98 1 93.56 94 VAL B CA 1
ATOM 1674 C C . VAL B 1 94 ? -9.883 7.98 1.125 1 93.56 94 VAL B C 1
ATOM 1676 O O . VAL B 1 94 ? -9.867 8.859 0.26 1 93.56 94 VAL B O 1
ATOM 1679 N N . PRO B 1 95 ? -10.633 8.023 2.172 1 90.56 95 PRO B N 1
ATOM 1680 C CA . PRO B 1 95 ? -11.523 9.172 2.316 1 90.56 95 PRO B CA 1
ATOM 1681 C C . PRO B 1 95 ? -10.773 10.477 2.541 1 90.56 95 PRO B C 1
ATOM 1683 O O . PRO B 1 95 ? -9.633 10.469 3.012 1 90.56 95 PRO B O 1
ATOM 1686 N N . ASN B 1 96 ? -11.516 11.508 2.113 1 88.19 96 ASN B N 1
ATOM 1687 C CA . ASN B 1 96 ? -11 12.844 2.402 1 88.19 96 ASN B CA 1
ATOM 1688 C C . ASN B 1 96 ? -11.141 13.188 3.881 1 88.19 96 ASN B C 1
ATOM 1690 O O . ASN B 1 96 ? -12.242 13.133 4.434 1 88.19 96 ASN B O 1
ATOM 1694 N N . LEU B 1 97 ? -10.086 13.555 4.496 1 90.38 97 LEU B N 1
ATOM 1695 C CA . LEU B 1 97 ? -10.078 13.82 5.93 1 90.38 97 LEU B CA 1
ATOM 1696 C C . LEU B 1 97 ? -10.156 15.32 6.203 1 90.38 97 LEU B C 1
ATOM 1698 O O . LEU B 1 97 ? -9.508 15.82 7.129 1 90.38 97 LEU B O 1
ATOM 1702 N N . GLN B 1 98 ? -10.906 15.977 5.406 1 89.31 98 GLN B N 1
ATOM 1703 C CA . GLN B 1 98 ? -11.031 17.422 5.535 1 89.31 98 GLN B CA 1
ATOM 1704 C C . GLN B 1 98 ? -11.602 17.812 6.895 1 89.31 98 GLN B C 1
ATOM 1706 O O . GLN B 1 98 ? -11.289 18.875 7.43 1 89.31 98 GLN B O 1
ATOM 1711 N N . GLU B 1 99 ? -12.438 17 7.418 1 89.31 99 GLU B N 1
ATOM 1712 C CA . GLU B 1 99 ? -13.078 17.25 8.703 1 89.31 99 GLU B CA 1
ATOM 1713 C C . GLU B 1 99 ? -12.047 17.484 9.797 1 89.31 99 GLU B C 1
ATOM 1715 O O . GLU B 1 99 ? -12.266 18.281 10.711 1 89.31 99 GLU B O 1
ATOM 1720 N N . LYS B 1 100 ? -10.984 16.766 9.781 1 88.56 100 LYS B N 1
ATOM 1721 C CA . LYS B 1 100 ? -9.922 16.938 10.766 1 88.56 100 LYS B CA 1
ATOM 1722 C C . LYS B 1 100 ? -9.289 18.328 10.664 1 88.56 100 LYS B C 1
ATOM 1724 O O . LYS B 1 100 ? -8.945 18.922 11.68 1 88.56 100 LYS B O 1
ATOM 1729 N N . MET B 1 101 ? -9.164 18.75 9.469 1 86.88 101 MET B N 1
ATOM 1730 C CA . MET B 1 101 ? -8.609 20.078 9.242 1 86.88 101 MET B CA 1
ATOM 1731 C C . MET B 1 101 ? -9.586 21.156 9.711 1 86.88 101 MET B C 1
ATOM 1733 O O . MET B 1 101 ? -9.164 22.156 10.297 1 86.88 101 MET B O 1
ATOM 1737 N N . ASP B 1 102 ? -10.828 20.859 9.422 1 88.25 102 ASP B N 1
ATOM 1738 C CA . ASP B 1 102 ? -11.859 21.797 9.859 1 88.25 102 ASP B CA 1
ATOM 1739 C C . ASP B 1 102 ? -11.875 21.938 11.383 1 88.25 102 ASP B C 1
ATOM 1741 O O . ASP B 1 102 ? -12.008 23.031 11.914 1 88.25 102 ASP B O 1
ATOM 1745 N N . GLU B 1 103 ? -11.727 20.828 11.977 1 87.38 103 GLU B N 1
ATOM 1746 C CA . GLU B 1 103 ? -11.695 20.812 13.438 1 87.38 103 GLU B CA 1
ATOM 1747 C C . GLU B 1 103 ? -10.5 21.609 13.969 1 87.38 103 GLU B C 1
ATOM 1749 O O . GLU B 1 103 ? -10.609 22.328 14.969 1 87.38 103 GLU B O 1
ATOM 1754 N N . LEU B 1 104 ? -9.422 21.5 13.383 1 86.12 104 LEU B N 1
ATOM 1755 C CA . LEU B 1 104 ? -8.227 22.234 13.758 1 86.12 104 LEU B CA 1
ATOM 1756 C C . LEU B 1 104 ? -8.438 23.734 13.586 1 86.12 104 LEU B C 1
ATOM 1758 O O . LEU B 1 104 ? -7.992 24.531 14.422 1 86.12 104 LEU B O 1
ATOM 1762 N N . GLU B 1 105 ? -9.062 24.062 12.516 1 83.75 105 GLU B N 1
ATOM 1763 C CA . GLU B 1 105 ? -9.336 25.469 12.234 1 83.75 105 GLU B CA 1
ATOM 1764 C C . GLU B 1 105 ? -10.258 26.078 13.289 1 83.75 105 GLU B C 1
ATOM 1766 O O . GLU B 1 105 ? -10.039 27.219 13.734 1 83.75 105 GLU B O 1
ATOM 1771 N N . VAL B 1 106 ? -11.258 25.344 13.609 1 83.5 106 VAL B N 1
ATOM 1772 C CA . VAL B 1 106 ? -12.211 25.812 14.617 1 83.5 106 VAL B CA 1
ATOM 1773 C C . VAL B 1 106 ? -11.492 26.031 15.945 1 83.5 106 VAL B C 1
ATOM 1775 O O . VAL B 1 106 ? -11.789 26.969 16.672 1 83.5 106 VAL B O 1
ATOM 1778 N N . LYS B 1 107 ? -10.531 25.172 16.203 1 83.44 107 LYS B N 1
ATOM 1779 C CA . LYS B 1 107 ? -9.773 25.266 17.438 1 83.44 107 LYS B CA 1
ATOM 1780 C C . LYS B 1 107 ? -8.727 26.375 17.359 1 83.44 107 LYS B C 1
ATOM 1782 O O . LYS B 1 107 ? -8.07 26.688 18.359 1 83.44 107 LYS B O 1
ATOM 1787 N N . GLY B 1 108 ? -8.625 26.984 16.219 1 74.81 108 GLY B N 1
ATOM 1788 C CA . GLY B 1 108 ? -7.664 28.062 16.031 1 74.81 108 GLY B CA 1
ATOM 1789 C C . GLY B 1 108 ? -6.23 27.562 15.953 1 74.81 108 GLY B C 1
ATOM 1790 O O . GLY B 1 108 ? -5.297 28.312 16.281 1 74.81 108 GLY B O 1
ATOM 1791 N N . LEU B 1 109 ? -6.074 26.328 15.711 1 71.12 109 LEU B N 1
ATOM 1792 C CA . LEU B 1 109 ? -4.746 25.734 15.773 1 71.12 109 LEU B CA 1
ATOM 1793 C C . LEU B 1 109 ? -4.168 25.547 14.375 1 71.12 109 LEU B C 1
ATOM 1795 O O . LEU B 1 109 ? -3.057 25.031 14.227 1 71.12 109 LEU B O 1
ATOM 1799 N N . ARG B 1 110 ? -4.996 25.891 13.43 1 66.69 110 ARG B N 1
ATOM 1800 C CA . ARG B 1 110 ? -4.406 25.828 12.102 1 66.69 110 ARG B CA 1
ATOM 1801 C C . ARG B 1 110 ? -3.342 26.906 11.93 1 66.69 110 ARG B C 1
ATOM 1803 O O . ARG B 1 110 ? -3.584 28.078 12.227 1 66.69 110 ARG B O 1
ATOM 1810 N N . ILE B 1 111 ? -2.078 26.625 12.281 1 62.28 111 ILE B N 1
ATOM 1811 C CA . ILE B 1 111 ? -1.025 27.641 12.203 1 62.28 111 ILE B CA 1
ATOM 1812 C C . ILE B 1 111 ? -1.124 28.375 10.867 1 62.28 111 ILE B C 1
ATOM 1814 O O . ILE B 1 111 ? -1.104 27.766 9.805 1 62.28 111 ILE B O 1
ATOM 1818 N N . SER B 1 112 ? -1.96 29.438 10.805 1 50.5 112 SER B N 1
ATOM 1819 C CA . SER B 1 112 ? -1.884 30.375 9.688 1 50.5 112 SER B CA 1
ATOM 1820 C C . SER B 1 112 ? -0.435 30.672 9.305 1 50.5 112 SER B C 1
ATOM 1822 O O . SER B 1 112 ? 0.288 31.328 10.047 1 50.5 112 SER B O 1
ATOM 1824 N N . CYS B 1 113 ? 0.27 29.641 8.906 1 46.59 113 CYS B N 1
ATOM 1825 C CA . CYS B 1 113 ? 1.526 30.062 8.289 1 46.59 113 CYS B CA 1
ATOM 1826 C C . CYS B 1 113 ? 1.323 31.281 7.41 1 46.59 113 CYS B C 1
ATOM 1828 O O . CYS B 1 113 ? 1.064 31.156 6.211 1 46.59 113 CYS B O 1
ATOM 1830 N N . LYS B 1 114 ? 0.355 32.188 7.691 1 38.72 114 LYS B N 1
ATOM 1831 C CA . LYS B 1 114 ? 0.394 33.5 7.02 1 38.72 114 LYS B CA 1
ATOM 1832 C C . LYS B 1 114 ? 1.669 34.25 7.367 1 38.72 114 LYS B C 1
ATOM 1834 O O . LYS B 1 114 ? 2.164 34.156 8.492 1 38.72 114 LYS B O 1
#

Secondary structure (DSSP, 8-state):
--HHHHHHHHHHHHHHHHTSHHHHHHHHHHTT--EEHHHHHHHHT--HHHHHHHHHHHHHTTSEEEEEETTEEEEEE-TTSTTHHHHHHHHTTS---HHHHHHHHHTT-S----/--HHHHHHHHHHHHHHHHTSHHHHHHHHHHTT--EEHHHHHHHHT--HHHHHHHHHHHHHTTSEEEEEETTEEEEEE-TTSTTHHHHHHHHTTS---HHHHHHHHHTT-S----

Nearest PDB structures (foldseek):
  6cda-assembly1_A-2  TM=8.477E-01  e=3.963E-05  Staphylococcus aureus
  4ooi-assembly1_A  TM=8.571E-01  e=6.073E-05  Vibrio cholerae O1 biovar El Tor str. N16961
  4k2e-assembly1_B  TM=8.630E-01  e=1.117E-04  Vibrio cholerae O1 biovar El Tor str. N16961
  1r22-assembly1_B  TM=8.391E-01  e=8.755E-05  Synechococcus elongatus PCC 7942 = FACHB-805
  6o8o-assembly1_B  TM=8.174E-01  e=1.426E-04  Rhodobacter capsulatus

Radius of gyration: 20.24 Å; Cα contacts (8 Å, |Δi|>4): 309; chains: 2; bounding box: 36×66×41 Å

Solvent-accessible surface area (backbone atoms only — not comparable to full-atom values): 12544 Å² total; per-residue (Å²): 130,59,76,54,54,53,35,40,50,52,48,13,52,52,27,46,60,37,22,37,57,65,48,36,49,50,52,41,41,27,73,81,36,75,43,38,67,69,47,49,23,64,72,66,71,46,52,64,71,59,50,49,50,53,50,47,57,38,35,75,74,42,53,31,41,78,45,78,54,89,93,40,58,35,34,32,61,25,80,83,36,91,59,30,65,57,51,51,47,55,48,72,63,37,55,82,51,57,63,58,54,50,50,32,46,74,69,64,51,51,74,67,83,112,130,60,76,51,55,53,35,40,51,53,48,14,52,53,27,46,60,38,22,37,58,66,48,35,50,51,53,43,42,26,72,82,36,74,44,37,66,68,48,51,23,64,71,66,70,46,54,62,69,58,51,49,50,52,51,46,59,38,34,75,75,42,51,32,42,75,44,77,55,88,92,39,58,34,33,32,61,25,81,82,35,90,59,29,66,56,50,51,46,54,49,72,62,37,56,83,51,57,64,59,53,50,52,34,47,73,69,64,52,52,74,70,85,114

Organism: NCBI:txid33932

Foldseek 3Di:
DDPVVVVVVLLVLVCVLCVDPLLVVVQLALVPDKAFLQLSCVLVVDDSVVSVVSVVSCVVSPQKDWDDLPPTIIIHGRCPDPCNVVSVVVSVPPDRPVVSVVVCVVVVNRPPSD/DDPVVVVVVLLVLVCVLCVDPLLVVVQLALVVDKAFLQLSCVLVVDDSVVSVVSVVSCVVSPQKDWDDLPPTIIIHGRCPDPCNVVSVVVSVPPDRPVVSVVVCVVVVNRPPSD

InterPro domains:
  IPR001845 HTH ArsR-type DNA-binding domain [PF01022] (20-65)
  IPR001845 HTH ArsR-type DNA-binding domain [PR00778] (15-30)
  IPR001845 HTH ArsR-type DNA-binding domain [PR00778] (34-45)
  IPR001845 HTH ArsR-type DNA-binding domain [PR00778] (47-62)
  IPR001845 HTH ArsR-type DNA-binding domain [PR00778] (62-77)
  IPR001845 HTH ArsR-type DNA-binding domain [PS50987] (3-98)
  IPR001845 HTH ArsR-type DNA-binding domain [SM00418] (13-103)
  IPR011991 ArsR-like helix-turn-helix domain [cd00090] (15-91)
  IPR036388 Winged helix-like DNA-binding domain superfamily [G3DSA:1.10.10.10] (2-107)
  IPR036390 Winged helix DNA-binding domain superfamily [SSF46785] (8-85)
  IPR051081 HTH-type Metal-responsive Transcriptional Regulators [PTHR33154] (10-92)

Sequence (228 aa):
MSESLDHIENAAITLKALSDKTRLSMVALMQHHECCVCEFVEIFKMSQPSISQHLRKLKDIGLVKESRRGQWIIYSLNDQHDHYPLLKSILSHVPNLQEKMDELEVKGLRISCKMSESLDHIENAAITLKALSDKTRLSMVALMQHHECCVCEFVEIFKMSQPSISQHLRKLKDIGLVKESRRGQWIIYSLNDQHDHYPLLKSILSHVPNLQEKMDELEVKGLRISCK

pLDDT: mean 90.22, std 12.89, range [36.78, 98.38]